Protein AF-A0A3N6H224-F1 (afdb_monomer_lite)

Foldseek 3Di:
DWLDDLLVLQLDLPHDRQDAFWWWQFPVRDTDTDDHRCCVRGPVVVVVQVQCVVLVHHPPRDDDQPAADEDEDAQAPVRVVPDDADPDRRYGYDHVNVVVNHDPVNVLVVCVVVVNNVPDDPDDLLHLPDALVRLVCCVVVPVPSNVVNLVSQVSCQFHGSNCVVVVNTDNGTTGSYNVSDRSVPDVSVDDDPVNVVVVVVVVPDPPVVCCVVVPHPDDADPVDHPPCVPVPDDDDDDDDD

Structure (mmCIF, N/CA/C/O backbone):
data_AF-A0A3N6H224-F1
#
_entry.id   AF-A0A3N6H224-F1
#
loop_
_atom_site.group_PDB
_atom_site.id
_atom_site.type_symbol
_atom_site.label_atom_id
_atom_site.label_alt_id
_atom_site.label_comp_id
_atom_site.label_asym_id
_atom_site.label_entity_id
_atom_site.label_seq_id
_atom_site.pdbx_PDB_ins_code
_atom_site.Cartn_x
_atom_site.Cartn_y
_atom_site.Cartn_z
_atom_site.occupancy
_atom_site.B_iso_or_equiv
_atom_site.auth_seq_id
_atom_site.auth_comp_id
_atom_site.auth_asym_id
_atom_site.auth_atom_id
_atom_site.pdbx_PDB_model_num
ATOM 1 N N . MET A 1 1 ? -10.423 12.121 5.602 1.00 56.25 1 MET A N 1
ATOM 2 C CA . MET A 1 1 ? -9.176 12.875 5.878 1.00 56.25 1 MET A CA 1
ATOM 3 C C . MET A 1 1 ? -7.990 12.042 5.413 1.00 56.25 1 MET A C 1
ATOM 5 O O . MET A 1 1 ? -7.935 10.877 5.786 1.00 56.25 1 MET A O 1
ATOM 9 N N . SER A 1 2 ? -7.076 12.615 4.629 1.00 69.69 2 SER A N 1
ATOM 10 C CA . SER A 1 2 ? -5.813 11.973 4.225 1.00 69.69 2 SER A CA 1
ATOM 11 C C . SER A 1 2 ? -4.651 12.503 5.079 1.00 69.69 2 SER A C 1
ATOM 13 O O . SER A 1 2 ? -4.708 13.650 5.522 1.00 69.69 2 SER A O 1
ATOM 15 N N . THR A 1 3 ? -3.621 11.686 5.333 1.00 75.75 3 THR A N 1
ATOM 16 C CA . THR A 1 3 ? -2.351 12.139 5.950 1.00 75.75 3 THR A CA 1
ATOM 17 C C . THR A 1 3 ? -1.455 12.867 4.935 1.00 75.75 3 THR A C 1
ATOM 19 O O . THR A 1 3 ? -0.452 13.442 5.332 1.00 75.75 3 THR A O 1
ATOM 22 N N . GLY A 1 4 ? -1.823 12.872 3.650 1.00 85.38 4 GLY A N 1
ATOM 23 C CA . GLY A 1 4 ? -1.026 13.436 2.559 1.00 85.38 4 GLY A CA 1
ATOM 24 C C . GLY A 1 4 ? -0.734 12.388 1.488 1.00 85.38 4 GLY A C 1
ATOM 25 O O . GLY A 1 4 ? -1.425 11.366 1.406 1.00 85.38 4 GLY A O 1
ATOM 26 N N . ASN A 1 5 ? 0.298 12.641 0.687 1.00 87.94 5 ASN A N 1
ATOM 27 C CA . ASN A 1 5 ? 0.780 11.748 -0.360 1.00 87.94 5 ASN A CA 1
ATOM 28 C C . ASN A 1 5 ? 2.194 11.279 -0.006 1.00 87.94 5 ASN A C 1
ATOM 30 O O . ASN A 1 5 ? 3.129 12.066 0.087 1.00 87.94 5 ASN A O 1
ATOM 34 N N . ILE A 1 6 ? 2.349 9.966 0.172 1.00 88.19 6 ILE A N 1
ATOM 35 C CA . ILE A 1 6 ? 3.619 9.370 0.594 1.00 88.19 6 ILE A CA 1
ATOM 36 C C . ILE A 1 6 ? 4.771 9.611 -0.388 1.00 88.19 6 ILE A C 1
ATOM 38 O O . ILE A 1 6 ? 5.924 9.569 0.031 1.00 88.19 6 ILE A O 1
ATOM 42 N N . ARG A 1 7 ? 4.485 9.806 -1.679 1.00 89.69 7 ARG A N 1
ATOM 43 C CA . ARG A 1 7 ? 5.522 10.043 -2.689 1.00 89.69 7 ARG A CA 1
ATOM 44 C C . ARG A 1 7 ? 6.080 11.451 -2.555 1.00 89.69 7 ARG A C 1
ATOM 46 O O . ARG A 1 7 ? 7.287 11.596 -2.412 1.00 89.69 7 ARG A O 1
ATOM 53 N N . ASP A 1 8 ? 5.201 12.440 -2.458 1.00 89.00 8 ASP A N 1
ATOM 54 C CA . ASP A 1 8 ? 5.570 13.841 -2.231 1.00 89.00 8 ASP A CA 1
ATOM 55 C C . ASP A 1 8 ? 6.369 13.964 -0.920 1.00 89.00 8 ASP A C 1
ATOM 57 O O . ASP A 1 8 ? 7.477 14.498 -0.893 1.00 89.00 8 ASP A O 1
ATOM 61 N N . ASP A 1 9 ? 5.882 13.319 0.144 1.00 87.94 9 ASP A N 1
ATOM 62 C CA . ASP A 1 9 ? 6.541 13.279 1.454 1.00 87.94 9 ASP A CA 1
ATOM 63 C C . ASP A 1 9 ? 7.886 12.520 1.451 1.00 87.94 9 ASP A C 1
ATOM 65 O O . ASP A 1 9 ? 8.676 12.659 2.389 1.00 87.94 9 ASP A O 1
ATOM 69 N N . ALA A 1 10 ? 8.147 11.670 0.450 1.00 84.38 10 ALA A N 1
ATOM 70 C CA . ALA A 1 10 ? 9.434 10.992 0.275 1.00 84.38 10 ALA A CA 1
ATOM 71 C C . ALA A 1 10 ? 10.503 11.902 -0.325 1.00 84.38 10 ALA A C 1
ATOM 73 O O . ALA A 1 10 ? 11.695 11.717 -0.051 1.00 84.38 10 ALA A O 1
ATOM 74 N N . LEU A 1 11 ? 10.062 12.843 -1.158 1.00 85.12 11 LEU A N 1
ATOM 75 C CA . LEU A 1 11 ? 10.910 13.782 -1.876 1.00 85.12 11 LEU A CA 1
ATOM 76 C C . LEU A 1 11 ? 11.121 15.082 -1.089 1.00 85.12 11 LEU A C 1
ATOM 78 O O . LEU A 1 11 ? 12.086 15.795 -1.351 1.00 85.12 11 LEU A O 1
ATOM 82 N N . ASP A 1 12 ? 10.286 15.362 -0.085 1.00 84.44 12 ASP A N 1
ATOM 83 C CA . ASP A 1 12 ? 10.431 16.530 0.784 1.00 84.44 12 ASP A CA 1
ATOM 84 C C . ASP A 1 12 ? 11.525 16.329 1.867 1.00 84.44 12 ASP A C 1
ATOM 86 O O . ASP A 1 12 ? 11.374 15.498 2.774 1.00 84.44 12 ASP A O 1
ATOM 90 N N . PRO A 1 13 ? 12.623 17.116 1.855 1.00 79.19 13 PRO A N 1
ATOM 91 C CA . PRO A 1 13 ? 13.667 17.046 2.880 1.00 79.19 13 PRO A CA 1
ATOM 92 C C . PRO A 1 13 ? 13.212 17.528 4.270 1.00 79.19 13 PRO A C 1
ATOM 94 O O . PRO A 1 13 ? 13.846 17.194 5.278 1.00 79.19 13 PRO A O 1
ATOM 97 N N . HIS A 1 14 ? 12.129 18.302 4.361 1.00 76.19 14 HIS A N 1
ATOM 98 C CA . HIS A 1 14 ? 11.586 18.824 5.613 1.00 76.19 14 HIS A CA 1
ATOM 99 C C . HIS A 1 14 ? 10.570 17.879 6.258 1.00 76.19 14 HIS A C 1
ATOM 101 O O . HIS A 1 14 ? 10.383 17.923 7.482 1.00 76.19 14 HIS A O 1
ATOM 107 N N . HIS A 1 15 ? 9.981 16.960 5.493 1.00 70.75 15 HIS A N 1
ATOM 108 C CA . HIS A 1 15 ? 8.996 16.025 6.014 1.00 70.75 15 HIS A CA 1
ATOM 109 C C . HIS A 1 15 ? 9.645 14.821 6.713 1.00 70.75 15 HIS A C 1
ATOM 111 O O . HIS A 1 15 ? 10.725 14.335 6.364 1.00 70.75 15 HIS A O 1
ATOM 117 N N . ARG A 1 16 ? 9.006 14.319 7.777 1.00 62.41 16 ARG A N 1
ATOM 118 C CA . ARG A 1 16 ? 9.446 13.077 8.427 1.00 62.41 16 ARG A CA 1
ATOM 119 C C . ARG A 1 16 ? 8.976 11.915 7.559 1.00 62.41 16 ARG A C 1
ATOM 121 O O . ARG A 1 16 ? 7.849 11.457 7.704 1.00 62.41 16 ARG A O 1
ATOM 128 N N . PHE A 1 17 ? 9.847 11.433 6.681 1.00 63.09 17 PHE A N 1
ATOM 129 C CA . PHE A 1 17 ? 9.553 10.282 5.831 1.00 63.09 17 PHE A CA 1
ATOM 130 C C . PHE A 1 17 ? 9.134 9.061 6.663 1.00 63.09 17 PHE A C 1
ATOM 132 O O . PHE A 1 17 ? 9.932 8.508 7.428 1.00 63.09 17 PHE A O 1
ATOM 139 N N . ALA A 1 18 ? 7.892 8.607 6.495 1.00 63.41 18 ALA A N 1
ATOM 140 C CA . ALA A 1 18 ? 7.524 7.256 6.884 1.00 63.41 18 ALA A CA 1
ATOM 141 C C . ALA A 1 18 ? 8.104 6.319 5.827 1.00 63.41 18 ALA A C 1
ATOM 143 O O . ALA A 1 18 ? 7.656 6.336 4.683 1.00 63.41 18 ALA A O 1
ATOM 144 N N . SER A 1 19 ? 9.099 5.511 6.197 1.00 73.19 19 SER A N 1
ATOM 145 C CA . SER A 1 19 ? 9.822 4.696 5.225 1.00 73.19 19 SER A CA 1
ATOM 146 C C . SER A 1 19 ? 8.873 3.824 4.388 1.00 73.19 19 SER A C 1
ATOM 148 O O . SER A 1 19 ? 8.153 2.956 4.898 1.00 73.19 19 SER A O 1
ATOM 150 N N . MET A 1 20 ? 8.833 4.104 3.085 1.00 85.88 20 MET A N 1
ATOM 151 C CA . MET A 1 20 ? 8.310 3.185 2.079 1.00 85.88 20 MET A CA 1
ATOM 152 C C . MET A 1 20 ? 9.277 1.995 1.985 1.00 85.88 20 MET A C 1
ATOM 154 O O . MET A 1 20 ? 10.482 2.224 2.109 1.00 85.88 20 MET A O 1
ATOM 158 N N . PRO A 1 21 ? 8.803 0.748 1.809 1.00 90.12 21 PRO A N 1
ATOM 159 C CA . PRO A 1 21 ? 9.671 -0.427 1.741 1.00 90.12 21 PRO A CA 1
ATOM 160 C C . PRO A 1 21 ? 10.268 -0.591 0.333 1.00 90.12 21 PRO A C 1
ATOM 162 O O . PRO A 1 21 ? 9.835 -1.432 -0.444 1.00 90.12 21 PRO A O 1
ATOM 165 N N . LEU A 1 22 ? 11.227 0.263 -0.007 1.00 92.12 22 LEU A N 1
ATOM 166 C CA . LEU A 1 22 ? 11.949 0.300 -1.275 1.00 92.12 22 LEU A CA 1
ATOM 167 C C . LEU A 1 22 ? 12.985 -0.826 -1.349 1.00 92.12 22 LEU A C 1
ATOM 169 O O . LEU A 1 22 ? 13.610 -1.171 -0.341 1.00 92.12 22 LEU A O 1
ATOM 173 N N . TYR A 1 23 ? 13.213 -1.361 -2.546 1.00 94.69 23 TYR A N 1
ATOM 174 C CA . TYR A 1 23 ? 14.280 -2.327 -2.799 1.00 94.69 23 TYR A CA 1
ATOM 175 C C . TYR A 1 23 ? 15.617 -1.613 -2.920 1.00 94.69 23 TYR A C 1
ATOM 177 O O . TYR A 1 23 ? 15.731 -0.649 -3.665 1.00 94.69 23 TYR A O 1
ATOM 185 N N . ILE A 1 24 ? 16.636 -2.095 -2.212 1.00 94.00 24 ILE A N 1
ATOM 186 C CA . ILE A 1 24 ? 17.969 -1.488 -2.222 1.00 94.00 24 ILE A CA 1
ATOM 187 C C . ILE A 1 24 ? 18.955 -2.393 -2.960 1.00 94.00 24 ILE A C 1
ATOM 189 O O . ILE A 1 24 ? 18.988 -3.601 -2.705 1.00 94.00 24 ILE A O 1
ATOM 193 N N . LEU A 1 25 ? 19.759 -1.809 -3.847 1.00 94.75 25 LEU A N 1
ATOM 194 C CA . LEU A 1 25 ? 21.005 -2.381 -4.352 1.00 94.75 25 LEU A CA 1
ATOM 195 C C . LEU A 1 25 ? 22.170 -1.698 -3.633 1.00 94.75 25 LEU A C 1
ATOM 197 O O . LEU A 1 25 ? 22.420 -0.510 -3.837 1.00 94.75 25 LEU A O 1
ATOM 201 N N . ASN A 1 26 ? 22.842 -2.431 -2.751 1.00 90.75 26 ASN A N 1
ATOM 202 C CA . ASN A 1 26 ? 23.982 -1.915 -2.000 1.00 90.75 26 ASN A CA 1
ATOM 203 C C . ASN A 1 26 ? 25.217 -1.773 -2.904 1.00 90.75 26 ASN A C 1
ATOM 205 O O . ASN A 1 26 ? 25.304 -2.396 -3.961 1.00 90.75 26 ASN A O 1
ATOM 209 N N . GLN A 1 27 ? 26.203 -0.989 -2.464 1.00 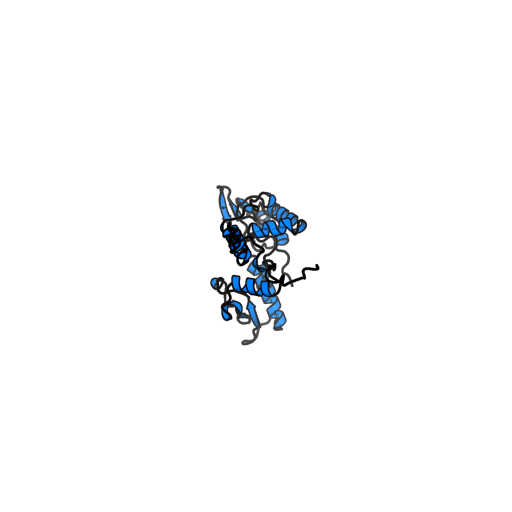88.94 27 GLN A N 1
ATOM 210 C CA . GLN A 1 27 ? 27.461 -0.791 -3.205 1.00 88.94 27 GLN A CA 1
ATOM 211 C C . GLN A 1 27 ? 28.267 -2.084 -3.406 1.00 88.94 27 GLN A C 1
ATOM 213 O O . GLN A 1 27 ? 28.984 -2.213 -4.391 1.00 88.94 27 GLN A O 1
ATOM 218 N N . ASP A 1 28 ? 28.125 -3.052 -2.499 1.00 89.81 28 ASP A N 1
ATOM 219 C CA . ASP A 1 28 ? 28.722 -4.387 -2.611 1.00 89.81 28 ASP A CA 1
ATOM 220 C C . ASP A 1 28 ? 27.909 -5.339 -3.513 1.00 89.81 28 ASP A C 1
ATOM 222 O O . ASP A 1 28 ? 28.166 -6.542 -3.544 1.00 89.81 28 ASP A O 1
ATOM 226 N N . GLY A 1 29 ? 26.898 -4.816 -4.216 1.00 89.44 29 GLY A N 1
ATOM 227 C CA . GLY A 1 29 ? 26.000 -5.563 -5.093 1.00 89.44 29 GLY A CA 1
ATOM 228 C C . GLY A 1 29 ? 24.911 -6.347 -4.360 1.00 89.44 29 GLY A C 1
ATOM 229 O O . GLY A 1 29 ? 24.073 -6.976 -5.007 1.00 89.44 29 GLY A O 1
ATOM 230 N N . LYS A 1 30 ? 24.874 -6.330 -3.019 1.00 92.50 30 LYS A N 1
ATOM 231 C CA . LYS A 1 30 ? 23.880 -7.108 -2.272 1.00 92.50 30 LYS A CA 1
ATOM 232 C C . LYS A 1 30 ? 22.498 -6.474 -2.309 1.00 92.50 30 LYS A C 1
ATOM 234 O O . LYS A 1 30 ? 22.317 -5.257 -2.269 1.00 92.50 30 LYS A O 1
ATOM 239 N N . ALA A 1 31 ? 21.505 -7.350 -2.296 1.00 93.50 31 ALA A N 1
ATOM 240 C CA . ALA A 1 31 ? 20.105 -7.001 -2.167 1.00 93.50 31 ALA A CA 1
ATOM 241 C C . ALA A 1 31 ? 19.752 -6.590 -0.725 1.00 93.50 31 ALA A C 1
ATOM 243 O O . ALA A 1 31 ? 20.056 -7.301 0.230 1.00 93.50 31 ALA A O 1
ATOM 244 N N . GLY A 1 32 ? 19.038 -5.474 -0.577 1.00 91.44 32 GLY A N 1
ATOM 245 C CA . GLY A 1 32 ? 18.416 -5.029 0.671 1.00 91.44 32 GLY A CA 1
ATOM 246 C C . GLY A 1 32 ? 16.982 -4.536 0.464 1.00 91.44 32 GLY A C 1
ATOM 247 O O . GLY A 1 32 ? 16.468 -4.536 -0.661 1.00 91.44 32 GLY A O 1
ATOM 248 N N . MET A 1 33 ? 16.339 -4.120 1.558 1.00 90.69 33 MET A N 1
ATOM 249 C CA . MET A 1 33 ? 15.024 -3.474 1.554 1.00 90.69 33 MET A CA 1
ATOM 250 C C . MET A 1 33 ? 14.894 -2.519 2.744 1.00 90.69 33 MET A C 1
ATOM 252 O O . MET A 1 33 ? 15.336 -2.838 3.851 1.00 90.69 33 MET A O 1
ATOM 256 N N . THR A 1 34 ? 14.28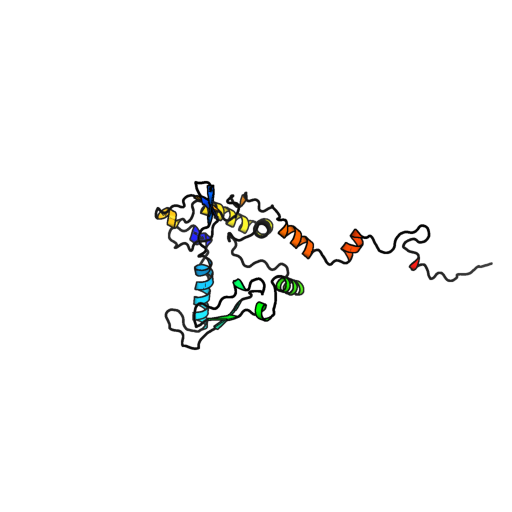3 -1.355 2.540 1.00 88.50 34 THR A N 1
ATOM 257 C CA . THR A 1 34 ? 13.976 -0.432 3.640 1.00 88.50 34 THR A CA 1
ATOM 258 C C . THR A 1 34 ? 12.765 -0.908 4.445 1.00 88.50 34 THR A C 1
ATOM 260 O O . THR A 1 34 ? 11.975 -1.754 4.021 1.00 88.50 34 THR A O 1
ATOM 263 N N . ARG A 1 35 ? 12.609 -0.376 5.661 1.00 86.50 35 ARG A N 1
ATOM 264 C CA . ARG A 1 35 ? 11.528 -0.792 6.562 1.00 86.50 35 ARG A CA 1
ATOM 265 C C . ARG A 1 35 ? 10.180 -0.276 6.069 1.00 86.50 35 ARG A C 1
ATOM 267 O O . ARG A 1 35 ? 10.053 0.870 5.666 1.00 86.50 35 ARG A O 1
ATOM 274 N N . ARG A 1 36 ? 9.135 -1.088 6.213 1.00 89.19 36 ARG A N 1
ATOM 275 C CA . ARG A 1 36 ? 7.756 -0.663 5.954 1.00 89.19 36 ARG A CA 1
ATOM 276 C C . ARG A 1 36 ? 7.201 0.123 7.143 1.00 89.19 36 ARG A C 1
ATOM 278 O O . ARG A 1 36 ? 6.844 -0.467 8.158 1.00 89.19 36 ARG A O 1
ATOM 285 N N . GLN A 1 37 ? 7.052 1.434 6.995 1.00 88.75 37 GLN A N 1
ATOM 286 C CA . GLN A 1 37 ? 6.392 2.308 7.978 1.00 88.75 37 GLN A CA 1
ATOM 287 C C . GLN A 1 37 ? 5.146 3.008 7.416 1.00 88.75 37 GLN A C 1
ATOM 289 O O . GLN A 1 37 ? 4.297 3.463 8.183 1.00 88.75 37 GLN A O 1
ATOM 294 N N . CYS A 1 38 ? 4.979 3.012 6.090 1.00 89.44 38 CYS A N 1
ATOM 295 C CA . CYS A 1 38 ? 3.873 3.664 5.384 1.00 89.44 38 CYS A CA 1
ATOM 296 C C . CYS A 1 38 ? 2.475 3.314 5.923 1.00 89.44 38 CYS A C 1
ATOM 298 O O . CYS A 1 38 ? 1.596 4.164 6.007 1.00 89.44 38 CYS A O 1
ATOM 300 N N . THR A 1 39 ? 2.251 2.060 6.322 1.00 89.50 39 THR A N 1
ATOM 301 C CA . THR A 1 39 ? 0.929 1.605 6.780 1.00 89.50 39 THR A CA 1
ATOM 302 C C . THR A 1 39 ? 0.531 2.234 8.107 1.00 89.50 39 THR A C 1
ATOM 304 O O . THR A 1 39 ? -0.626 2.613 8.265 1.00 89.50 39 THR A O 1
ATOM 307 N N . GLY A 1 40 ? 1.477 2.408 9.032 1.00 89.19 40 GLY A N 1
ATOM 308 C CA . GLY A 1 40 ? 1.206 3.076 10.302 1.00 89.19 40 GLY A CA 1
ATOM 309 C C . GLY A 1 40 ? 0.767 4.526 10.099 1.00 89.19 40 GLY A C 1
ATOM 310 O O . GLY A 1 40 ? -0.261 4.939 10.632 1.00 89.19 40 GLY A O 1
ATOM 311 N N . GLU A 1 41 ? 1.508 5.272 9.279 1.00 88.88 41 GLU A N 1
ATOM 312 C CA . GLU A 1 41 ? 1.324 6.721 9.124 1.00 88.88 41 GLU A CA 1
ATOM 313 C C . GLU A 1 41 ? 0.180 7.097 8.169 1.00 88.88 41 GLU A C 1
ATOM 315 O O . GLU A 1 41 ? -0.627 7.968 8.497 1.00 88.88 41 GLU A O 1
ATOM 320 N N . TYR A 1 42 ? 0.049 6.414 7.026 1.00 89.62 42 TYR A N 1
ATOM 321 C CA . TYR A 1 42 ? -0.941 6.773 5.998 1.00 89.62 42 TYR A CA 1
ATOM 322 C C . TYR A 1 42 ? -2.232 5.955 6.059 1.00 89.62 42 TYR A C 1
ATOM 324 O O . TYR A 1 42 ? -3.215 6.349 5.441 1.00 89.62 42 TYR A O 1
ATOM 332 N N . LYS A 1 43 ? -2.269 4.836 6.799 1.00 89.69 43 LYS A N 1
ATOM 333 C CA . LYS A 1 43 ? -3.493 4.026 6.955 1.00 89.69 43 LYS A CA 1
ATOM 334 C C . LYS A 1 43 ? -3.982 4.013 8.401 1.00 89.69 43 LYS A C 1
ATOM 336 O O . LYS A 1 43 ? -5.051 4.533 8.699 1.00 89.69 43 LYS A O 1
ATOM 341 N N . ILE A 1 44 ? -3.196 3.462 9.324 1.00 91.88 44 ILE A N 1
ATOM 342 C CA . ILE A 1 44 ? -3.660 3.183 10.693 1.00 91.88 44 ILE A CA 1
ATOM 343 C C . ILE A 1 44 ? -3.939 4.466 11.484 1.00 91.88 44 ILE A C 1
ATOM 345 O O . ILE A 1 44 ? -4.995 4.599 12.102 1.00 91.88 44 ILE A O 1
ATOM 349 N N . LYS A 1 45 ? -3.018 5.431 11.464 1.00 91.62 45 LYS A N 1
ATOM 350 C CA . LYS A 1 45 ? -3.159 6.705 12.180 1.00 91.62 45 LYS A CA 1
ATOM 351 C C . LYS A 1 45 ? -4.382 7.527 11.736 1.00 91.62 45 LYS A C 1
ATOM 353 O O . LYS A 1 45 ? -5.150 7.912 12.624 1.00 91.62 45 LYS A O 1
ATOM 358 N N . PRO A 1 46 ? -4.630 7.785 10.433 1.00 92.81 46 PRO A N 1
ATOM 359 C CA . PRO A 1 46 ? -5.828 8.511 10.013 1.00 92.81 46 PRO A CA 1
ATOM 360 C C . PRO A 1 46 ? -7.120 7.734 10.299 1.00 92.81 46 PRO A C 1
ATOM 362 O O . PRO A 1 46 ? -8.090 8.353 10.736 1.00 92.81 46 PRO A O 1
ATOM 365 N N . ILE A 1 47 ? -7.126 6.399 10.170 1.00 94.00 47 ILE A N 1
ATOM 366 C CA . ILE A 1 47 ? -8.276 5.564 10.568 1.00 94.00 47 ILE A CA 1
ATOM 367 C C . ILE A 1 47 ? -8.593 5.763 12.053 1.00 94.00 47 ILE A C 1
ATOM 369 O O . ILE A 1 47 ? -9.723 6.097 12.400 1.00 94.00 47 ILE A O 1
ATOM 373 N N . LYS A 1 48 ? -7.597 5.645 12.940 1.00 94.81 48 LYS A N 1
ATOM 374 C CA . LYS A 1 48 ? -7.792 5.858 14.383 1.00 94.81 48 LYS A CA 1
ATOM 375 C C . LYS A 1 48 ? -8.287 7.267 14.697 1.00 94.81 48 LYS A C 1
ATOM 377 O O . LYS A 1 48 ? -9.163 7.427 15.542 1.00 94.81 48 LYS A O 1
ATOM 382 N N . LYS A 1 49 ? -7.764 8.294 14.015 1.00 95.12 49 LYS A N 1
ATOM 383 C CA . LYS A 1 49 ? -8.250 9.676 14.160 1.00 95.12 49 LYS A CA 1
ATOM 384 C C . LYS A 1 49 ? -9.733 9.779 13.795 1.00 95.12 49 LYS A C 1
ATOM 386 O O . LYS A 1 49 ? -10.490 10.385 14.550 1.00 95.12 49 LYS A O 1
ATOM 391 N N . GLN A 1 50 ? -10.144 9.163 12.687 1.00 95.88 50 GLN A N 1
ATOM 392 C CA . GLN A 1 50 ? -11.535 9.173 12.240 1.00 95.88 50 GLN A CA 1
ATOM 393 C C . GLN A 1 50 ? -12.452 8.399 13.191 1.00 95.88 50 GLN A C 1
ATOM 395 O O . GLN A 1 50 ? -13.499 8.914 13.566 1.00 95.88 50 GLN A O 1
ATOM 400 N N . VAL A 1 51 ? -12.044 7.212 13.649 1.00 96.44 51 VAL A N 1
ATOM 401 C CA . VAL A 1 51 ? -12.791 6.426 14.646 1.00 96.44 51 VAL A CA 1
ATOM 402 C C . VAL A 1 51 ? -13.049 7.250 15.907 1.00 96.44 51 VAL A C 1
ATOM 404 O O . VAL A 1 51 ? -14.168 7.306 16.403 1.00 96.44 51 VAL A O 1
ATOM 407 N N . ARG A 1 52 ? -12.026 7.946 16.408 1.00 96.81 52 ARG A N 1
ATOM 408 C CA . ARG A 1 52 ? -12.154 8.815 17.583 1.00 96.81 52 ARG A CA 1
ATOM 409 C C . ARG A 1 52 ? -13.125 9.973 17.364 1.00 96.81 52 ARG A C 1
ATOM 411 O O . ARG A 1 52 ? -13.867 10.309 18.282 1.00 96.81 52 ARG A O 1
ATOM 418 N N . ALA A 1 53 ? -13.118 10.568 16.172 1.00 95.81 53 ALA A N 1
ATOM 419 C CA . ALA A 1 53 ? -14.065 11.616 15.808 1.00 95.81 53 ALA A CA 1
ATOM 420 C C . ALA A 1 53 ? -15.506 11.083 15.762 1.00 95.81 53 ALA A C 1
ATOM 422 O O . ALA A 1 53 ? -16.390 11.704 16.341 1.00 95.81 53 ALA A O 1
ATOM 423 N N . LEU A 1 54 ? -15.724 9.907 15.160 1.00 96.12 54 LEU A N 1
ATOM 424 C CA . LEU A 1 54 ? -17.035 9.247 15.100 1.00 96.12 54 LEU A CA 1
ATOM 425 C C . LEU A 1 54 ? -17.573 8.877 16.486 1.00 96.12 54 LEU A C 1
ATOM 427 O O . LEU A 1 54 ? -18.766 8.996 16.733 1.00 96.12 54 LEU A O 1
ATOM 431 N N . LEU A 1 55 ? -16.693 8.477 17.406 1.00 96.88 55 LEU A N 1
ATOM 432 C CA . LEU A 1 55 ? -17.060 8.207 18.797 1.00 96.88 55 LEU A CA 1
ATOM 433 C C . LEU A 1 55 ? -17.329 9.480 19.622 1.00 96.88 55 LEU A C 1
ATOM 435 O O . LEU A 1 55 ? -17.750 9.364 20.766 1.00 96.88 55 LEU A O 1
ATOM 439 N N . GLY A 1 56 ? -17.053 10.680 19.097 1.00 97.38 56 GLY A N 1
ATOM 440 C CA . GLY A 1 56 ? -17.195 11.941 19.837 1.00 97.38 56 GLY A CA 1
ATOM 441 C C . GLY A 1 56 ? -16.058 12.238 20.826 1.00 97.38 56 GLY A C 1
ATOM 442 O O . GLY A 1 56 ? -16.175 13.142 21.648 1.00 97.38 56 GLY A O 1
ATOM 443 N N . TYR A 1 57 ? -14.934 11.517 20.741 1.00 97.25 57 TYR A N 1
ATOM 444 C CA . TYR A 1 57 ? -13.778 11.666 21.635 1.00 97.25 57 TYR A CA 1
ATOM 445 C C . TYR A 1 57 ? -12.486 11.936 20.842 1.00 97.25 57 TYR A C 1
ATOM 447 O O . TYR A 1 57 ? -11.572 11.096 20.833 1.00 97.25 57 TYR A O 1
ATOM 455 N N . PRO A 1 58 ? -12.348 13.095 20.164 1.00 95.88 58 PRO A N 1
ATOM 456 C CA . PRO A 1 58 ? -11.113 13.444 19.463 1.00 95.88 58 PRO A CA 1
ATOM 457 C C . PRO A 1 58 ? -9.911 13.446 20.421 1.00 95.88 58 PRO A C 1
ATOM 459 O O . PRO A 1 58 ? -10.044 13.591 21.633 1.00 95.88 58 PRO A O 1
ATOM 462 N N . TYR A 1 59 ? -8.705 13.199 19.906 1.00 92.81 59 TYR A N 1
ATOM 463 C CA . TYR A 1 59 ? -7.494 13.247 20.739 1.00 92.81 59 TYR A CA 1
ATOM 464 C C . TYR A 1 59 ? -7.286 14.667 21.311 1.00 92.81 59 TYR A C 1
ATOM 466 O O . TYR A 1 59 ? -7.449 15.615 20.542 1.00 92.81 59 TYR A O 1
ATOM 474 N N . PRO A 1 60 ? -6.914 14.839 22.602 1.00 94.69 60 PRO A N 1
ATOM 475 C CA . PRO A 1 60 ? -6.483 13.822 23.576 1.00 94.69 60 PRO A CA 1
ATOM 476 C C . PRO A 1 60 ? -7.577 13.269 24.514 1.00 94.69 60 PRO A C 1
ATOM 478 O O . PRO A 1 60 ? -7.244 12.589 25.483 1.00 94.69 60 PRO A O 1
ATOM 481 N N . ALA A 1 61 ? -8.867 13.519 24.261 1.00 96.69 61 ALA A N 1
ATOM 482 C CA . ALA A 1 61 ? -9.950 13.123 25.169 1.00 96.69 61 ALA A CA 1
ATOM 483 C C . ALA A 1 61 ? -9.950 11.613 25.475 1.00 96.69 61 ALA A C 1
ATOM 485 O O . ALA A 1 61 ? -9.807 10.770 24.587 1.00 96.69 61 ALA A O 1
ATOM 486 N N . ARG A 1 62 ? -10.127 11.225 26.739 1.00 95.56 62 ARG A N 1
ATOM 487 C CA . ARG A 1 62 ? -10.196 9.802 27.091 1.00 95.56 62 ARG A CA 1
ATOM 488 C C . ARG A 1 62 ? -11.513 9.204 26.594 1.00 95.56 62 ARG A C 1
ATOM 490 O O . ARG A 1 62 ? -12.570 9.776 26.827 1.00 95.56 62 ARG A O 1
ATOM 497 N N . ILE A 1 63 ? -11.442 8.033 25.962 1.00 96.88 63 ILE A N 1
ATOM 498 C CA . ILE A 1 63 ? -12.637 7.263 25.595 1.00 96.88 63 ILE A CA 1
ATOM 499 C C . ILE A 1 63 ? -13.109 6.484 26.832 1.00 96.88 63 ILE A C 1
ATOM 501 O O . ILE A 1 63 ? -12.274 5.818 27.461 1.00 96.88 63 ILE A O 1
ATOM 505 N N . PRO A 1 64 ? -14.400 6.562 27.206 1.00 97.00 64 PRO A N 1
ATOM 506 C CA . PRO A 1 64 ? -14.946 5.791 28.316 1.00 97.00 64 PRO A CA 1
ATOM 507 C C . PRO A 1 64 ? -14.782 4.283 28.117 1.00 97.00 64 PRO A C 1
ATOM 509 O O . PRO A 1 64 ? -14.787 3.770 26.998 1.00 97.00 64 PRO A O 1
ATOM 512 N N . VAL A 1 65 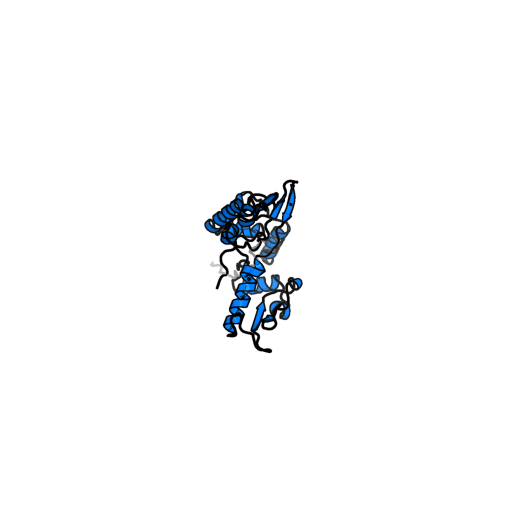? -14.647 3.550 29.222 1.00 96.12 65 VAL A N 1
ATOM 513 C CA . VAL A 1 65 ? -14.598 2.084 29.178 1.00 96.12 65 VAL A CA 1
ATOM 514 C C . VAL A 1 65 ? -15.927 1.556 28.636 1.00 96.12 65 VAL A C 1
ATOM 516 O O . VAL A 1 65 ? -16.986 2.027 29.033 1.00 96.12 65 VAL A O 1
ATOM 519 N N . GLY A 1 66 ? -15.864 0.585 27.726 1.00 95.50 66 GLY A N 1
ATOM 520 C CA . GLY A 1 66 ? -17.049 -0.005 27.097 1.00 95.50 66 GLY A CA 1
ATOM 521 C C . GLY A 1 66 ? -17.520 0.711 25.829 1.00 95.50 66 GLY A C 1
ATOM 522 O O . GLY A 1 66 ? -18.313 0.135 25.096 1.00 95.50 66 GLY A O 1
ATOM 523 N N . VAL A 1 67 ? -16.991 1.898 25.514 1.00 97.31 67 VAL A N 1
ATOM 524 C CA . VAL A 1 67 ? -17.249 2.584 24.239 1.00 97.31 67 VAL A CA 1
ATOM 525 C C . VAL A 1 67 ? -16.243 2.109 23.191 1.00 97.31 67 VAL A C 1
ATOM 527 O O . VAL A 1 67 ? -15.030 2.257 23.367 1.00 97.31 67 VAL A O 1
ATOM 530 N N . PHE A 1 68 ? -16.736 1.533 22.096 1.00 97.06 68 PHE A N 1
ATOM 531 C CA . PHE A 1 68 ? -15.913 1.047 20.989 1.00 97.06 68 PHE A CA 1
ATOM 532 C C . PHE A 1 68 ? -16.681 1.076 19.665 1.00 97.06 68 PHE A C 1
ATOM 534 O O . PHE A 1 68 ? -17.907 1.147 19.649 1.00 97.06 68 PHE A O 1
ATOM 541 N N . VAL A 1 69 ? -15.942 0.981 18.561 1.00 97.25 69 VAL A N 1
ATOM 542 C CA . VAL A 1 69 ? -16.494 0.651 17.240 1.00 97.25 69 VAL A CA 1
ATOM 543 C C . VAL A 1 69 ? -16.155 -0.787 16.872 1.00 97.25 69 VAL A C 1
ATOM 545 O O . VAL A 1 69 ? -15.085 -1.287 17.233 1.00 97.25 69 VAL A O 1
ATOM 548 N N . GLU A 1 70 ? -17.032 -1.429 16.109 1.00 97.00 70 GLU A N 1
ATOM 549 C CA . GLU A 1 70 ? -16.670 -2.628 15.358 1.00 97.00 70 GLU A CA 1
ATOM 550 C C . GLU A 1 70 ? -16.164 -2.224 13.971 1.00 97.00 70 GLU A C 1
ATOM 552 O O . GLU A 1 70 ? -16.807 -1.459 13.256 1.00 97.00 70 GLU A O 1
ATOM 557 N N . GLN A 1 71 ? -14.990 -2.724 13.598 1.00 95.88 71 GLN A N 1
ATOM 558 C CA . GLN A 1 71 ? -14.374 -2.500 12.299 1.00 95.88 71 GLN A CA 1
ATOM 559 C C . GLN A 1 71 ? -14.343 -3.813 11.528 1.00 95.88 71 GLN A C 1
ATOM 561 O O . GLN A 1 71 ? -13.645 -4.752 11.905 1.00 95.88 71 GLN A O 1
ATOM 566 N N . TRP A 1 72 ? -15.086 -3.871 10.429 1.00 96.94 72 TRP A N 1
ATOM 567 C CA . TRP A 1 72 ? -15.138 -5.051 9.578 1.00 96.94 72 TRP A CA 1
ATOM 568 C C . TRP A 1 72 ? -14.035 -4.960 8.526 1.00 96.94 72 TRP A C 1
ATOM 570 O O . TRP A 1 72 ? -13.930 -3.970 7.801 1.00 96.94 72 TRP A O 1
ATOM 580 N N . VAL A 1 73 ? -13.177 -5.977 8.472 1.00 95.25 73 VAL A N 1
ATOM 581 C CA . VAL A 1 73 ? -12.028 -6.033 7.565 1.00 95.25 73 VAL A CA 1
ATOM 582 C C . VAL A 1 73 ? -12.100 -7.330 6.771 1.00 95.25 73 VAL A C 1
ATOM 584 O O . VAL A 1 73 ? -12.034 -8.414 7.354 1.00 95.25 73 VAL A O 1
ATOM 587 N N . GLY A 1 74 ? -12.205 -7.210 5.446 1.00 94.75 74 GLY A N 1
ATOM 588 C CA . GLY A 1 74 ? -12.232 -8.338 4.515 1.00 94.75 74 GLY A CA 1
ATOM 589 C C . GLY A 1 74 ? -10.875 -9.034 4.417 1.00 94.75 74 GLY A C 1
ATOM 590 O O . GLY A 1 74 ? -10.093 -8.737 3.521 1.00 94.75 74 GLY A O 1
ATOM 591 N N . ILE A 1 75 ? -10.593 -9.926 5.365 1.00 96.00 75 ILE A N 1
ATOM 592 C CA . ILE A 1 75 ? -9.475 -10.874 5.330 1.00 96.00 75 ILE A CA 1
ATOM 593 C C . ILE A 1 75 ? -10.077 -12.253 5.090 1.00 96.00 75 ILE A C 1
ATOM 595 O O . ILE A 1 75 ? -10.923 -12.667 5.880 1.00 96.00 75 ILE A O 1
ATOM 599 N N . SER A 1 76 ? -9.670 -12.917 4.012 1.00 96.38 76 SER A N 1
ATOM 600 C CA . SER A 1 76 ? -10.113 -14.264 3.641 1.00 96.38 76 SER A CA 1
ATOM 601 C C . SER A 1 76 ? -9.392 -15.353 4.444 1.00 96.38 76 SER A C 1
ATOM 603 O O . SER A 1 76 ? -8.428 -15.088 5.170 1.00 96.38 76 SER A O 1
ATOM 605 N N . THR A 1 77 ? -9.859 -16.597 4.330 1.00 97.56 77 THR A N 1
ATOM 606 C CA . THR A 1 77 ? -9.326 -17.753 5.073 1.00 97.56 77 THR A CA 1
ATOM 607 C C . THR A 1 77 ? -7.862 -18.069 4.746 1.00 97.56 77 THR A C 1
ATOM 609 O O . THR A 1 77 ? -7.068 -18.332 5.648 1.00 97.56 77 THR A O 1
ATOM 612 N N . ASP A 1 78 ? -7.462 -17.946 3.482 1.00 96.19 78 ASP A N 1
ATOM 613 C CA . ASP A 1 78 ? -6.083 -18.090 2.991 1.00 96.19 78 ASP A CA 1
ATOM 614 C C . ASP A 1 78 ? -5.153 -16.943 3.438 1.00 96.19 78 ASP A C 1
ATOM 616 O O . ASP A 1 78 ? -3.926 -17.056 3.414 1.00 96.19 78 ASP A O 1
ATOM 620 N N . GLU A 1 79 ? -5.728 -15.853 3.947 1.00 94.56 79 GLU A N 1
ATOM 621 C CA . GLU A 1 79 ? -5.017 -14.703 4.497 1.00 94.56 79 GLU A CA 1
ATOM 622 C C . GLU A 1 79 ? -5.099 -14.618 6.031 1.00 94.56 79 GLU A C 1
ATOM 624 O O . GLU A 1 79 ? -4.699 -13.604 6.608 1.00 94.56 79 GLU A O 1
ATOM 629 N N . PHE A 1 80 ? -5.551 -15.677 6.719 1.00 95.12 80 PHE A N 1
ATOM 630 C CA . PHE A 1 80 ? -5.820 -15.678 8.167 1.00 95.12 80 PHE A CA 1
ATOM 631 C C . PHE A 1 80 ? -4.666 -15.140 9.028 1.00 95.12 80 PHE A C 1
ATOM 633 O O . PHE A 1 80 ? -4.885 -14.447 10.018 1.00 95.12 80 PHE A O 1
ATOM 640 N N . HIS A 1 81 ? -3.411 -15.367 8.631 1.00 95.25 81 HIS A N 1
ATOM 641 C CA . HIS A 1 81 ? -2.241 -14.835 9.338 1.00 95.25 81 HIS A CA 1
ATOM 642 C C . HIS A 1 81 ? -2.225 -13.290 9.449 1.00 95.25 81 HIS A C 1
ATOM 644 O O . HIS A 1 81 ? -1.527 -12.743 10.313 1.00 95.25 81 HIS A O 1
ATOM 650 N N . ARG A 1 82 ? -2.997 -12.587 8.604 1.00 92.81 82 ARG A N 1
ATOM 651 C CA . ARG A 1 82 ? -3.212 -11.130 8.592 1.00 92.81 82 ARG A CA 1
ATOM 652 C C . ARG A 1 82 ? -4.376 -10.675 9.479 1.00 92.81 82 ARG A C 1
ATOM 654 O O . ARG A 1 82 ? -4.448 -9.480 9.764 1.00 92.81 82 ARG A O 1
ATOM 661 N N . ALA A 1 83 ? -5.253 -11.578 9.919 1.00 94.94 83 ALA A N 1
ATOM 662 C CA . ALA A 1 83 ? -6.311 -11.280 10.878 1.00 94.94 83 ALA A CA 1
ATOM 663 C C . ALA A 1 83 ? -5.673 -11.003 12.246 1.00 94.94 83 ALA A C 1
ATOM 665 O O . ALA A 1 83 ? -5.000 -11.857 12.831 1.00 94.94 83 ALA A O 1
ATOM 666 N N . LYS A 1 84 ? -5.796 -9.761 12.714 1.00 93.75 84 LYS A N 1
ATOM 667 C CA . LYS A 1 84 ? -5.212 -9.287 13.971 1.00 93.75 84 LYS A CA 1
ATOM 668 C C . LYS A 1 84 ? -6.252 -8.488 14.727 1.00 93.75 84 LYS A C 1
ATOM 670 O O . LYS A 1 84 ? -6.967 -7.679 14.129 1.00 93.75 84 LYS A O 1
ATOM 675 N N . ASP A 1 85 ? -6.250 -8.650 16.041 1.00 93.94 85 ASP A N 1
ATOM 676 C CA . ASP A 1 85 ? -7.009 -7.784 16.928 1.00 93.94 85 ASP A CA 1
ATOM 677 C C . ASP A 1 85 ? -6.530 -6.334 16.831 1.00 93.94 85 ASP A C 1
ATOM 679 O O . ASP A 1 85 ? -5.394 -6.038 16.441 1.00 93.94 85 ASP A O 1
ATOM 683 N N . ALA A 1 86 ? -7.418 -5.411 17.195 1.00 93.50 86 ALA A N 1
ATOM 684 C CA . ALA A 1 86 ? -7.052 -4.013 17.303 1.00 93.50 86 ALA A CA 1
ATOM 685 C C . ALA A 1 86 ? -6.066 -3.810 18.462 1.00 93.50 86 ALA A C 1
ATOM 687 O O . ALA A 1 86 ? -6.222 -4.355 19.552 1.00 93.50 86 ALA A O 1
ATOM 688 N N . ASP A 1 87 ? -5.081 -2.942 18.257 1.00 93.00 87 ASP A N 1
ATOM 689 C CA . ASP A 1 87 ? -4.086 -2.569 19.268 1.00 93.00 87 ASP A CA 1
ATOM 690 C C . ASP A 1 87 ? -4.613 -1.536 20.289 1.00 93.00 87 ASP A C 1
ATOM 692 O O . ASP A 1 87 ? -3.867 -1.043 21.137 1.00 93.00 87 ASP A O 1
ATOM 696 N N . VAL A 1 88 ? -5.900 -1.179 20.214 1.00 94.56 88 VAL A N 1
ATOM 697 C CA . VAL A 1 88 ? -6.564 -0.196 21.079 1.00 94.56 88 VAL A CA 1
ATOM 698 C C . VAL A 1 88 ? -7.941 -0.688 21.525 1.00 94.56 88 VAL A C 1
ATOM 700 O O . VAL A 1 88 ? -8.693 -1.260 20.748 1.00 94.56 88 VAL A O 1
ATOM 703 N N . LYS A 1 89 ? -8.316 -0.395 22.777 1.00 95.44 89 LYS A N 1
ATOM 704 C CA . LYS A 1 89 ? -9.554 -0.910 23.403 1.00 95.44 89 LYS A CA 1
ATOM 705 C C . LYS A 1 89 ? -10.865 -0.386 22.802 1.00 95.44 89 LYS A C 1
ATOM 707 O O . LYS A 1 89 ? -11.910 -0.985 23.026 1.00 95.44 89 LYS A O 1
ATOM 712 N N . TYR A 1 90 ? -10.820 0.745 22.100 1.00 96.25 90 TYR A N 1
ATOM 713 C CA . TYR A 1 90 ? -11.998 1.396 21.511 1.00 96.25 90 TYR A CA 1
ATOM 714 C C . TYR A 1 90 ? -12.280 0.947 20.068 1.00 96.25 90 TYR A C 1
ATOM 716 O O . TYR A 1 90 ? -13.131 1.523 19.394 1.00 96.25 90 TYR A O 1
ATOM 724 N N . MET A 1 91 ? -11.562 -0.063 19.578 1.00 97.25 91 MET A N 1
ATOM 725 C CA . MET A 1 91 ? -11.781 -0.690 18.278 1.00 97.25 91 MET A CA 1
ATOM 726 C C . MET A 1 91 ? -11.847 -2.202 18.472 1.00 97.25 91 MET A C 1
ATOM 728 O O . MET A 1 91 ? -11.098 -2.757 19.274 1.00 97.25 91 MET A O 1
ATOM 732 N N . ARG A 1 92 ? -12.732 -2.869 17.735 1.00 96.69 92 ARG A N 1
ATOM 733 C CA . ARG A 1 92 ? -12.812 -4.330 17.666 1.00 96.69 92 ARG A CA 1
ATOM 734 C C . ARG A 1 92 ? -12.840 -4.751 16.209 1.00 96.69 92 ARG A C 1
ATOM 736 O O . ARG A 1 92 ? -13.751 -4.361 15.486 1.00 96.69 92 ARG A O 1
ATOM 743 N N . ASN A 1 93 ? -11.850 -5.524 15.784 1.00 96.81 93 ASN A N 1
ATOM 744 C CA . ASN A 1 93 ? -11.793 -6.003 14.409 1.00 96.81 93 ASN A CA 1
ATOM 745 C C . ASN A 1 93 ? -12.698 -7.232 14.253 1.00 96.81 93 ASN A C 1
ATOM 747 O O . ASN A 1 93 ? -12.701 -8.116 15.107 1.00 96.81 93 ASN A O 1
ATOM 751 N N . ARG A 1 94 ? -13.467 -7.277 13.165 1.00 97.50 94 ARG A N 1
ATOM 752 C CA . ARG A 1 94 ? -14.262 -8.431 12.729 1.00 97.50 94 ARG A CA 1
ATOM 753 C C . ARG A 1 94 ? -13.828 -8.832 11.327 1.00 97.50 94 ARG A C 1
ATOM 755 O O . ARG A 1 94 ? -13.476 -7.967 10.521 1.00 97.50 94 ARG A O 1
ATOM 762 N N . HIS A 1 95 ? -13.876 -10.128 11.035 1.00 97.69 95 HIS A N 1
ATOM 763 C CA . HIS A 1 95 ? -13.395 -10.689 9.774 1.00 97.69 95 HIS A CA 1
ATOM 764 C C . HIS A 1 95 ? -14.476 -11.548 9.104 1.00 97.69 95 HIS A C 1
ATOM 766 O O . HIS A 1 95 ? -14.380 -12.773 9.122 1.00 97.69 95 HIS A O 1
ATOM 772 N N . PRO A 1 96 ? -15.494 -10.920 8.485 1.00 97.50 96 PRO A N 1
ATOM 773 C CA . PRO A 1 96 ? -16.658 -11.640 7.968 1.00 97.50 96 PRO A CA 1
ATOM 774 C C . PRO A 1 96 ? -16.318 -12.719 6.937 1.00 97.50 96 PRO A C 1
ATOM 776 O O . PRO A 1 96 ? -16.962 -13.755 6.908 1.00 97.50 96 PRO A O 1
ATOM 779 N N . LEU A 1 97 ? -15.297 -12.505 6.100 1.00 97.50 97 LEU A N 1
ATOM 780 C CA . LEU A 1 97 ? -14.911 -13.493 5.086 1.00 97.50 97 LEU A CA 1
ATOM 781 C C . LEU A 1 97 ? -14.353 -14.778 5.718 1.00 97.50 97 LEU A C 1
ATOM 783 O O . LEU A 1 97 ? -14.598 -15.860 5.201 1.00 97.50 97 LEU A O 1
ATOM 787 N N . ILE A 1 98 ? -13.660 -14.676 6.859 1.00 97.50 98 ILE A N 1
ATOM 788 C CA . ILE A 1 98 ? -13.260 -15.851 7.645 1.00 97.50 98 ILE A CA 1
ATOM 789 C C . ILE A 1 98 ? -14.493 -16.513 8.262 1.00 97.50 98 ILE A C 1
ATOM 791 O O . ILE A 1 98 ? -14.619 -17.730 8.169 1.00 97.50 98 ILE A O 1
ATOM 795 N N . ASP A 1 99 ? -15.409 -15.726 8.838 1.00 96.56 99 ASP A N 1
ATOM 796 C CA . ASP A 1 99 ? -16.648 -16.243 9.441 1.00 96.56 99 ASP A CA 1
ATOM 797 C C . ASP A 1 99 ? -17.506 -17.010 8.408 1.00 96.56 99 ASP A C 1
ATOM 799 O O . ASP A 1 99 ? -18.159 -17.993 8.747 1.00 96.56 99 ASP A O 1
ATOM 803 N N . MET A 1 100 ? -17.466 -16.595 7.136 1.00 97.62 100 MET A N 1
ATOM 804 C CA . MET A 1 100 ? -18.139 -17.256 6.009 1.00 97.62 100 MET A CA 1
ATOM 805 C C . MET A 1 100 ? -17.340 -18.415 5.391 1.00 97.62 100 MET A C 1
ATOM 807 O O . MET A 1 100 ? -17.852 -19.105 4.513 1.00 97.62 100 MET A O 1
ATOM 811 N N . GLY A 1 101 ? -16.088 -18.631 5.804 1.00 97.50 101 GLY A N 1
ATOM 812 C CA . GLY A 1 101 ? -15.211 -19.648 5.219 1.00 97.50 101 GLY A CA 1
ATOM 813 C C . GLY A 1 101 ? -14.692 -19.313 3.815 1.00 97.50 101 GLY A C 1
ATOM 814 O O . GLY A 1 101 ? -14.236 -20.208 3.112 1.00 97.50 101 GLY A O 1
ATOM 815 N N . TRP A 1 102 ? -14.745 -18.047 3.393 1.00 97.88 102 TRP A N 1
ATOM 816 C CA . TRP A 1 102 ? -14.392 -17.632 2.035 1.00 97.88 102 TRP A CA 1
ATOM 817 C C . TRP A 1 102 ? -12.882 -17.489 1.849 1.00 97.88 102 TRP A C 1
ATOM 819 O O . TRP A 1 102 ? -12.208 -16.745 2.571 1.00 97.88 102 TRP A O 1
ATOM 829 N N . SER A 1 103 ? -12.365 -18.158 0.822 1.00 96.25 103 SER A N 1
ATOM 830 C CA . SER A 1 103 ? -11.031 -17.918 0.275 1.00 96.25 103 SER A CA 1
ATOM 831 C C . SER A 1 103 ? -11.015 -16.687 -0.637 1.00 96.25 103 SER A C 1
ATOM 833 O O . SER A 1 103 ? -12.060 -16.130 -0.997 1.00 96.25 103 SER A O 1
ATOM 835 N N . ARG A 1 104 ? -9.823 -16.265 -1.073 1.00 91.38 104 ARG A N 1
ATOM 836 C CA . ARG A 1 104 ? -9.691 -15.257 -2.132 1.00 91.38 104 ARG A CA 1
ATOM 837 C C . ARG A 1 104 ? -10.444 -15.651 -3.408 1.00 91.38 104 ARG A C 1
ATOM 839 O O . ARG A 1 104 ? -11.089 -14.789 -3.999 1.00 91.38 104 ARG A O 1
ATOM 846 N N . SER A 1 105 ? -10.387 -16.917 -3.816 1.00 91.25 105 SER A N 1
ATOM 847 C CA . SER A 1 105 ? -11.067 -17.399 -5.025 1.00 91.25 105 SER A CA 1
ATOM 848 C C . SER A 1 105 ? -12.588 -17.319 -4.898 1.00 91.25 105 SER A C 1
ATOM 850 O O . SER A 1 105 ? -13.258 -16.929 -5.849 1.00 91.25 105 SER A O 1
ATOM 852 N N . ASP A 1 106 ? -13.141 -17.589 -3.712 1.00 94.81 106 ASP A N 1
ATOM 853 C CA . ASP A 1 106 ? -14.579 -17.420 -3.464 1.00 94.81 106 ASP A CA 1
ATOM 854 C C . ASP A 1 106 ? -14.996 -15.948 -3.552 1.00 94.81 106 ASP A C 1
ATOM 856 O O . ASP A 1 106 ? -16.037 -15.633 -4.123 1.00 94.81 106 ASP A O 1
ATOM 860 N N . CYS A 1 107 ? -14.151 -15.033 -3.062 1.00 93.12 107 CYS A N 1
ATOM 861 C CA . CYS A 1 107 ? -14.392 -13.597 -3.197 1.00 93.12 107 CYS A CA 1
ATOM 862 C C . CYS A 1 107 ? -14.397 -13.156 -4.668 1.00 93.12 107 CYS A C 1
ATOM 864 O O . CYS A 1 107 ? -15.256 -12.372 -5.060 1.00 93.12 107 CYS A O 1
ATOM 866 N N . VAL A 1 108 ? -13.464 -13.664 -5.482 1.00 90.38 108 VAL A N 1
ATOM 867 C CA . VAL A 1 108 ? -13.417 -13.376 -6.927 1.00 90.38 108 VAL A CA 1
ATOM 868 C C . VAL A 1 108 ? -14.646 -13.945 -7.632 1.00 90.38 108 VAL A C 1
ATOM 870 O O . VAL A 1 108 ? -15.276 -13.227 -8.403 1.00 90.38 108 VAL A O 1
ATOM 873 N N . ARG A 1 109 ? -15.050 -15.185 -7.322 1.00 91.94 109 ARG A N 1
ATOM 874 C CA . ARG A 1 109 ? -16.272 -15.795 -7.872 1.00 91.94 109 ARG A CA 1
ATOM 875 C C . ARG A 1 109 ? -17.512 -14.966 -7.532 1.00 91.94 109 ARG A C 1
ATOM 877 O O . ARG A 1 109 ? -18.331 -14.701 -8.406 1.00 91.94 109 ARG A O 1
ATOM 884 N N . TYR A 1 110 ? -17.624 -14.515 -6.283 1.00 93.94 110 TYR A N 1
ATOM 885 C CA . TYR A 1 110 ? -18.726 -13.661 -5.845 1.00 93.94 110 TYR A CA 1
ATOM 886 C C . TYR A 1 110 ? -18.743 -12.316 -6.582 1.00 93.94 110 TYR A C 1
ATOM 888 O O . TYR A 1 110 ? -19.782 -11.924 -7.101 1.00 93.94 110 TYR A O 1
ATOM 896 N N . LEU A 1 111 ? -17.601 -11.632 -6.689 1.00 93.50 111 LEU A N 1
ATOM 897 C CA . LEU A 1 111 ? -17.511 -10.384 -7.453 1.00 93.50 111 LEU A CA 1
ATOM 898 C C . LEU A 1 111 ? -17.847 -10.598 -8.933 1.00 93.50 111 LEU A C 1
ATOM 900 O O . LEU A 1 111 ? -18.566 -9.793 -9.510 1.00 93.50 111 LEU A O 1
ATOM 904 N N . SER A 1 112 ? -17.399 -11.705 -9.525 1.00 92.19 112 SER A N 1
ATOM 905 C CA . SER A 1 112 ? -17.700 -12.049 -10.920 1.00 92.19 112 SER A CA 1
ATOM 906 C C . SER A 1 1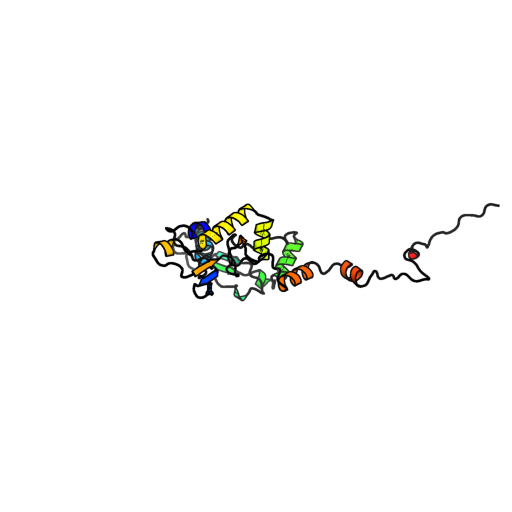12 ? -19.192 -12.273 -11.144 1.00 92.19 112 SER A C 1
ATOM 908 O O . SER A 1 112 ? -19.734 -11.781 -12.122 1.00 92.19 112 SER A O 1
ATOM 910 N N . SER A 1 113 ? -19.888 -12.914 -10.197 1.00 94.56 113 SER A N 1
ATOM 911 C CA . SER A 1 113 ? -21.350 -13.081 -10.263 1.00 94.56 113 SER A CA 1
ATOM 912 C C . SER A 1 113 ? -22.141 -11.766 -10.202 1.00 94.56 113 SER A C 1
ATOM 914 O O . SER A 1 113 ? -23.346 -11.764 -10.440 1.00 94.56 113 SER A O 1
ATOM 916 N N . LEU A 1 114 ? -21.471 -10.664 -9.854 1.00 96.00 114 LEU A N 1
ATOM 917 C CA . LEU A 1 114 ? -22.022 -9.312 -9.800 1.00 96.00 114 LEU A CA 1
ATOM 918 C C . LEU A 1 114 ? -21.476 -8.407 -10.916 1.00 96.00 114 LEU A C 1
ATOM 920 O O . LEU A 1 114 ? -21.655 -7.195 -10.828 1.00 96.00 114 LEU A O 1
ATOM 924 N N . ASP A 1 115 ? -20.773 -8.965 -11.906 1.00 93.38 115 ASP A N 1
ATOM 925 C CA . ASP A 1 115 ? -20.073 -8.216 -12.958 1.00 93.38 115 ASP A CA 1
ATOM 926 C C . ASP A 1 115 ? -19.016 -7.230 -12.409 1.00 93.38 115 ASP A C 1
ATOM 928 O O . ASP A 1 115 ? -18.808 -6.144 -12.942 1.00 93.38 115 ASP A O 1
ATOM 932 N N . LEU A 1 116 ? -18.335 -7.613 -11.319 1.00 91.75 116 LEU A N 1
ATOM 933 C CA . LEU A 1 116 ? -17.274 -6.842 -10.643 1.00 91.75 116 LEU A CA 1
ATOM 934 C C . LEU A 1 116 ? -15.916 -7.572 -10.629 1.00 91.75 116 LEU A C 1
ATOM 936 O O . LEU A 1 116 ? -15.065 -7.300 -9.773 1.00 91.75 116 LEU A O 1
ATOM 940 N N . ALA A 1 117 ? -15.712 -8.537 -11.532 1.00 84.25 117 ALA A N 1
ATOM 941 C CA . ALA A 1 117 ? -14.504 -9.370 -11.594 1.00 84.25 117 ALA A CA 1
ATOM 942 C C . ALA A 1 117 ? -13.211 -8.555 -11.783 1.00 84.25 117 ALA A C 1
ATOM 944 O O . ALA A 1 117 ? -12.149 -8.929 -11.284 1.00 84.25 117 ALA A O 1
ATOM 945 N N . ASP A 1 118 ? -13.311 -7.416 -12.462 1.00 80.12 118 ASP A N 1
ATOM 946 C CA . ASP A 1 118 ? -12.212 -6.514 -12.800 1.00 80.12 118 ASP A CA 1
ATOM 947 C C . ASP A 1 118 ? -11.787 -5.592 -11.644 1.00 80.12 118 ASP A C 1
ATOM 949 O O . ASP A 1 118 ? -10.866 -4.790 -11.806 1.00 80.12 118 ASP A O 1
ATOM 953 N N . THR A 1 119 ? -12.407 -5.718 -10.461 1.00 85.31 119 THR A N 1
ATOM 954 C CA . THR A 1 119 ? -12.103 -4.879 -9.293 1.00 85.31 119 THR A CA 1
ATOM 955 C C . THR A 1 119 ? -10.598 -4.908 -8.969 1.00 85.31 119 THR A C 1
ATOM 957 O O . THR A 1 119 ? -10.072 -5.929 -8.501 1.00 85.31 119 THR A O 1
ATOM 960 N N . PRO A 1 120 ? -9.874 -3.783 -9.133 1.00 82.06 120 PRO A N 1
ATOM 961 C CA . PRO A 1 120 ? -8.434 -3.767 -8.943 1.00 82.06 120 PRO A CA 1
ATOM 962 C C . PRO A 1 120 ? -8.060 -3.871 -7.461 1.00 82.06 120 PRO A C 1
ATOM 964 O O . PRO A 1 120 ? -8.798 -3.484 -6.548 1.00 82.06 120 PRO A O 1
ATOM 967 N N . LYS A 1 121 ? -6.840 -4.350 -7.190 1.00 83.94 121 LYS A N 1
ATOM 968 C CA . LYS A 1 121 ? -6.280 -4.314 -5.831 1.00 83.94 121 LYS A CA 1
ATOM 969 C C . LYS A 1 121 ? -6.152 -2.860 -5.362 1.00 83.94 121 LYS A C 1
ATOM 971 O O . LYS A 1 121 ? -5.558 -2.035 -6.042 1.00 83.94 121 LYS A O 1
ATOM 976 N N . SER A 1 122 ? -6.578 -2.577 -4.133 1.00 84.94 122 SER A N 1
ATOM 977 C CA . SER A 1 122 ? -6.517 -1.243 -3.505 1.00 84.94 122 SER A CA 1
ATOM 978 C C . SER A 1 122 ? -5.118 -0.835 -2.992 1.00 84.94 122 SER A C 1
ATOM 980 O O . SER A 1 122 ? -4.966 -0.205 -1.934 1.00 84.94 122 SER A O 1
ATOM 982 N N . SER A 1 123 ? -4.053 -1.233 -3.693 1.00 88.94 123 SER A N 1
ATOM 983 C CA . SER A 1 123 ? -2.686 -0.810 -3.379 1.00 88.94 123 SER A CA 1
ATOM 984 C C . SER A 1 123 ? -2.430 0.634 -3.823 1.00 88.94 123 SER A C 1
ATOM 986 O O . SER A 1 123 ? -3.084 1.160 -4.712 1.00 88.94 123 SER A O 1
ATOM 988 N N . CYS A 1 124 ? -1.497 1.312 -3.149 1.00 91.19 124 CYS A N 1
ATOM 989 C CA . CYS A 1 124 ? -1.113 2.674 -3.526 1.00 91.19 124 CYS A CA 1
ATOM 990 C C . CYS A 1 124 ? -0.368 2.645 -4.867 1.00 91.19 124 CYS A C 1
ATOM 992 O O . CYS A 1 124 ? 0.459 1.758 -5.047 1.00 91.19 124 CYS A O 1
ATOM 994 N N . LEU A 1 125 ? -0.575 3.647 -5.724 1.00 93.31 125 LEU A N 1
ATOM 995 C CA . LEU A 1 125 ? -0.004 3.722 -7.074 1.00 93.31 125 LEU A CA 1
ATOM 996 C C . LEU A 1 125 ? 1.509 3.400 -7.135 1.00 93.31 125 LEU A C 1
ATOM 998 O O . LEU A 1 125 ? 1.930 2.528 -7.885 1.00 93.31 125 LEU A O 1
ATOM 1002 N N . GLY A 1 126 ? 2.318 4.018 -6.269 1.00 92.75 126 GLY A N 1
ATOM 1003 C CA . GLY A 1 126 ? 3.766 3.769 -6.176 1.00 92.75 126 GLY A CA 1
ATOM 1004 C C . GLY A 1 126 ? 4.186 2.671 -5.189 1.00 92.75 126 GLY A C 1
ATOM 1005 O O . GLY A 1 126 ? 5.257 2.774 -4.596 1.00 92.75 126 GLY A O 1
ATOM 1006 N N . CYS A 1 127 ? 3.349 1.671 -4.888 1.00 94.38 127 CYS A N 1
ATOM 1007 C CA . CYS A 1 127 ? 3.693 0.650 -3.896 1.00 94.38 127 CYS A CA 1
ATOM 1008 C C . CYS A 1 127 ? 4.761 -0.327 -4.433 1.00 94.38 127 CYS A C 1
ATOM 1010 O O . CYS A 1 127 ? 4.481 -1.045 -5.390 1.00 94.38 127 CYS A O 1
ATOM 1012 N N . PRO A 1 128 ? 5.923 -0.492 -3.763 1.00 94.50 128 PRO A N 1
ATOM 1013 C CA . PRO A 1 128 ? 6.958 -1.434 -4.212 1.00 94.50 128 PRO A CA 1
ATOM 1014 C C . PRO A 1 128 ? 6.512 -2.903 -4.251 1.00 94.50 128 PRO A C 1
ATOM 1016 O O . PRO A 1 128 ? 7.169 -3.742 -4.849 1.00 94.50 128 PRO A O 1
ATOM 1019 N N . PHE A 1 129 ? 5.392 -3.245 -3.607 1.00 94.19 129 PHE A N 1
ATOM 1020 C CA . PHE A 1 129 ? 4.848 -4.605 -3.623 1.00 94.19 129 PHE A CA 1
ATOM 1021 C C . PHE A 1 129 ? 3.950 -4.908 -4.828 1.00 94.19 129 PHE A C 1
ATOM 1023 O O . PHE A 1 129 ? 3.369 -5.992 -4.878 1.00 94.19 129 PHE A O 1
ATOM 1030 N N . HIS A 1 130 ? 3.814 -3.988 -5.784 1.00 94.81 130 HIS A N 1
ATOM 1031 C CA . HIS A 1 130 ? 3.185 -4.300 -7.063 1.00 94.81 130 HIS A CA 1
ATOM 1032 C C . HIS A 1 130 ? 3.968 -5.392 -7.799 1.00 94.81 130 HIS A C 1
ATOM 1034 O O . HIS A 1 130 ? 5.195 -5.341 -7.915 1.00 94.81 130 HIS A O 1
ATOM 1040 N N . GLY A 1 131 ? 3.236 -6.390 -8.294 1.00 92.94 131 GLY A N 1
ATOM 1041 C CA . GLY A 1 131 ? 3.773 -7.378 -9.225 1.00 92.94 131 GLY A CA 1
ATOM 1042 C C . GLY A 1 131 ? 3.825 -6.849 -10.659 1.00 92.94 131 GLY A C 1
ATOM 1043 O O . GLY A 1 131 ? 3.223 -5.825 -10.975 1.00 92.94 131 GLY A O 1
ATOM 1044 N N . ASN A 1 132 ? 4.487 -7.604 -11.536 1.00 95.19 132 ASN A N 1
ATOM 1045 C CA . ASN A 1 132 ? 4.608 -7.306 -12.965 1.00 95.19 132 ASN A CA 1
ATOM 1046 C C . ASN A 1 132 ? 3.257 -6.985 -13.626 1.00 95.19 132 ASN A C 1
ATOM 1048 O O . ASN A 1 132 ? 3.125 -5.938 -14.249 1.00 95.19 132 ASN A O 1
ATOM 1052 N N . ALA A 1 133 ? 2.233 -7.816 -13.404 1.00 92.31 133 ALA A N 1
ATOM 1053 C CA . ALA A 1 133 ? 0.890 -7.587 -13.940 1.00 92.31 133 ALA A CA 1
ATOM 1054 C C . ALA A 1 133 ? 0.273 -6.247 -13.509 1.00 92.31 133 ALA A C 1
ATOM 1056 O O . ALA A 1 133 ? -0.365 -5.581 -14.314 1.00 92.31 133 ALA A O 1
ATOM 1057 N N . GLN A 1 134 ? 0.503 -5.812 -12.266 1.00 93.31 134 GLN A N 1
ATOM 1058 C CA . GLN A 1 134 ? -0.007 -4.524 -11.787 1.00 93.31 134 GLN A CA 1
ATOM 1059 C C . GLN A 1 134 ? 0.742 -3.351 -12.422 1.00 93.31 134 GLN A C 1
ATOM 1061 O O . GLN A 1 134 ? 0.119 -2.352 -12.763 1.00 93.31 134 GLN A O 1
ATOM 1066 N N . TRP A 1 135 ? 2.061 -3.470 -12.606 1.00 96.00 135 TRP A N 1
ATOM 1067 C CA . TRP A 1 135 ? 2.835 -2.445 -13.305 1.00 96.00 135 TRP A CA 1
ATOM 1068 C C . TRP A 1 135 ? 2.441 -2.322 -14.772 1.00 96.00 135 TRP A C 1
ATOM 1070 O O . TRP A 1 135 ? 2.266 -1.203 -15.241 1.00 96.00 135 TRP A O 1
ATOM 1080 N N . ARG A 1 136 ? 2.235 -3.447 -15.468 1.00 95.25 136 ARG A N 1
ATOM 1081 C CA . ARG A 1 136 ? 1.714 -3.438 -16.841 1.00 95.25 136 ARG A CA 1
ATOM 1082 C C . ARG A 1 136 ? 0.325 -2.828 -16.911 1.00 95.25 136 ARG A C 1
ATOM 1084 O O . ARG A 1 136 ? 0.117 -1.956 -17.732 1.00 95.25 136 ARG A O 1
ATOM 1091 N N . HIS A 1 137 ? -0.578 -3.205 -16.005 1.00 93.44 137 HIS A N 1
ATOM 1092 C CA . HIS A 1 137 ? -1.909 -2.606 -15.951 1.00 93.44 137 HIS A CA 1
ATOM 1093 C C . HIS A 1 137 ? -1.826 -1.078 -15.850 1.00 93.44 137 HIS A C 1
ATOM 1095 O O . HIS A 1 137 ? -2.365 -0.399 -16.707 1.00 93.44 137 HIS A O 1
ATOM 1101 N N . ILE A 1 138 ? -1.049 -0.536 -14.903 1.00 95.38 138 ILE A N 1
ATOM 1102 C CA . ILE A 1 138 ? -0.850 0.921 -14.783 1.00 95.38 138 ILE A CA 1
ATOM 1103 C C . ILE A 1 138 ? -0.258 1.516 -16.072 1.00 95.38 138 ILE A C 1
ATOM 1105 O O . ILE A 1 138 ? -0.760 2.526 -16.555 1.00 95.38 138 ILE A O 1
ATOM 1109 N N . ARG A 1 139 ? 0.785 0.898 -16.647 1.00 96.69 139 ARG A N 1
ATOM 1110 C CA . ARG A 1 139 ? 1.410 1.344 -17.907 1.00 96.69 139 ARG A CA 1
ATOM 1111 C C . ARG A 1 139 ? 0.408 1.411 -19.058 1.00 96.69 139 ARG A C 1
ATOM 1113 O O . ARG A 1 139 ? 0.417 2.377 -19.815 1.00 96.69 139 ARG A O 1
ATOM 1120 N N . ASP A 1 140 ? -0.417 0.381 -19.185 1.00 95.81 140 ASP A N 1
ATOM 1121 C CA . ASP A 1 140 ? -1.249 0.140 -20.359 1.00 95.81 140 ASP A CA 1
ATOM 1122 C C . ASP A 1 140 ? -2.609 0.857 -20.253 1.00 95.81 140 ASP A C 1
ATOM 1124 O O . ASP A 1 140 ? -3.182 1.224 -21.277 1.00 95.81 140 ASP A O 1
ATOM 1128 N N . THR A 1 141 ? -3.118 1.107 -19.037 1.00 95.19 141 THR A N 1
ATOM 1129 C CA . THR A 1 141 ? -4.416 1.773 -18.814 1.00 95.19 141 THR A CA 1
ATOM 1130 C C . THR A 1 141 ? -4.304 3.227 -18.367 1.00 95.19 141 THR A C 1
ATOM 1132 O O . THR A 1 141 ? -5.250 3.988 -18.562 1.00 95.19 141 THR A O 1
ATOM 1135 N N . SER A 1 142 ? -3.171 3.627 -17.780 1.00 96.12 142 SER A N 1
ATOM 1136 C CA . SER A 1 142 ? -2.999 4.941 -17.149 1.00 96.12 142 SER A CA 1
ATOM 1137 C C . SER A 1 142 ? -1.625 5.567 -17.462 1.00 96.12 142 SER A C 1
ATOM 1139 O O . SER A 1 142 ? -0.762 5.640 -16.581 1.00 96.12 142 SER A O 1
ATOM 1141 N N . PRO A 1 143 ? -1.388 6.084 -18.687 1.00 95.81 143 PRO A N 1
ATOM 1142 C CA . PRO A 1 143 ? -0.076 6.612 -19.087 1.00 95.81 143 PRO A CA 1
ATOM 1143 C C . PRO A 1 143 ? 0.466 7.737 -18.190 1.00 95.81 143 PRO A C 1
ATOM 1145 O O . PRO A 1 143 ? 1.669 7.802 -17.943 1.00 95.81 143 PRO A O 1
ATOM 1148 N N . GLU A 1 144 ? -0.410 8.606 -17.677 1.00 97.62 144 GLU A N 1
ATOM 1149 C CA . GLU A 1 144 ? -0.029 9.679 -16.747 1.00 97.62 144 GLU A CA 1
ATOM 1150 C C . GLU A 1 144 ? 0.433 9.122 -15.395 1.00 97.62 144 GLU A C 1
ATOM 1152 O O . GLU A 1 144 ? 1.488 9.502 -14.890 1.00 97.62 144 GLU A O 1
ATOM 1157 N N . GLU A 1 145 ? -0.318 8.168 -14.834 1.00 96.56 145 GLU A N 1
ATOM 1158 C CA . GLU A 1 145 ? 0.044 7.505 -13.579 1.00 96.56 145 GLU A CA 1
ATOM 1159 C C . GLU A 1 145 ? 1.345 6.706 -13.723 1.00 96.56 145 GLU A C 1
ATOM 1161 O O . GLU A 1 145 ? 2.159 6.676 -12.799 1.00 96.56 145 GLU A O 1
ATOM 1166 N N . TRP A 1 146 ? 1.561 6.088 -14.889 1.00 97.94 146 TRP A N 1
ATOM 1167 C CA . TRP A 1 146 ? 2.803 5.400 -15.227 1.00 97.94 146 TRP A CA 1
ATOM 1168 C C . TRP A 1 146 ? 4.000 6.352 -15.271 1.00 97.94 146 TRP A C 1
ATOM 1170 O O . TRP A 1 146 ? 5.030 6.071 -14.656 1.00 97.94 146 TRP A O 1
ATOM 1180 N N . ALA A 1 147 ? 3.864 7.490 -15.957 1.00 97.88 147 ALA A N 1
ATOM 1181 C CA . ALA A 1 147 ? 4.914 8.503 -16.019 1.00 97.88 147 ALA A CA 1
ATOM 1182 C C . ALA A 1 147 ? 5.286 9.011 -14.616 1.00 97.88 147 ALA A C 1
ATOM 1184 O O . ALA A 1 147 ? 6.465 9.056 -14.268 1.00 97.88 147 ALA A O 1
ATOM 1185 N N . ASP A 1 148 ? 4.281 9.285 -13.784 1.00 96.75 148 ASP A N 1
ATOM 1186 C CA . ASP A 1 148 ? 4.440 9.733 -12.400 1.00 96.75 148 ASP A CA 1
ATOM 1187 C C . ASP A 1 148 ? 5.185 8.694 -11.528 1.00 96.75 148 ASP A C 1
ATOM 1189 O O . ASP A 1 148 ? 6.138 9.029 -10.820 1.00 96.75 148 ASP A O 1
ATOM 1193 N N . VAL A 1 149 ? 4.851 7.397 -11.604 1.00 96.69 149 VAL A N 1
ATOM 1194 C CA . VAL A 1 149 ? 5.602 6.377 -10.834 1.00 96.69 149 VAL A CA 1
ATOM 1195 C C . VAL A 1 149 ? 7.018 6.133 -11.349 1.00 96.69 149 VAL A C 1
ATOM 1197 O O . VAL A 1 149 ? 7.896 5.806 -10.548 1.00 96.69 149 VAL A O 1
ATOM 1200 N N . VAL A 1 150 ? 7.260 6.287 -12.652 1.00 97.81 150 VAL A N 1
ATOM 1201 C CA . VAL A 1 150 ? 8.602 6.189 -13.242 1.00 97.81 150 VAL A CA 1
ATOM 1202 C C . VAL A 1 150 ? 9.471 7.364 -12.796 1.00 97.81 150 VAL A C 1
ATOM 1204 O O . VAL A 1 150 ? 10.613 7.153 -12.381 1.00 97.81 150 VAL A O 1
ATOM 1207 N N . GLU A 1 151 ? 8.931 8.584 -12.822 1.00 96.81 151 GLU A N 1
ATOM 1208 C CA . GLU A 1 151 ? 9.612 9.774 -12.308 1.00 96.81 151 GLU A CA 1
ATOM 1209 C C . GLU A 1 151 ? 9.925 9.613 -10.817 1.00 96.81 151 GLU A C 1
ATOM 1211 O O . GLU A 1 151 ? 11.058 9.837 -10.383 1.00 96.81 151 GLU A O 1
ATOM 1216 N N . PHE A 1 152 ? 8.954 9.126 -10.042 1.00 95.12 152 PHE A N 1
ATOM 1217 C CA . PHE A 1 152 ? 9.152 8.841 -8.630 1.00 95.12 152 PHE A CA 1
ATOM 1218 C C . PHE A 1 152 ? 10.265 7.805 -8.393 1.00 95.12 152 PHE A C 1
ATOM 1220 O O . PHE A 1 152 ? 11.137 8.046 -7.557 1.00 95.12 152 PHE A O 1
ATOM 1227 N N . ASP A 1 153 ? 10.297 6.684 -9.130 1.00 96.31 153 ASP A N 1
ATOM 1228 C CA . ASP A 1 153 ? 11.374 5.679 -9.030 1.00 96.31 153 ASP A CA 1
ATOM 1229 C C . ASP A 1 153 ? 12.763 6.275 -9.308 1.00 96.31 153 ASP A C 1
ATOM 1231 O O . ASP A 1 153 ? 13.737 5.939 -8.626 1.00 96.31 153 ASP A O 1
ATOM 1235 N N . ALA A 1 154 ? 12.864 7.172 -10.290 1.00 95.50 154 ALA A N 1
ATOM 1236 C CA . ALA A 1 154 ? 14.111 7.860 -10.596 1.00 95.50 154 ALA A CA 1
ATOM 1237 C C . ALA A 1 154 ? 14.520 8.814 -9.460 1.00 95.50 154 ALA A C 1
ATOM 1239 O O . ALA A 1 154 ? 15.677 8.808 -9.027 1.00 95.50 154 ALA A O 1
ATOM 1240 N N . ALA A 1 155 ? 13.571 9.588 -8.931 1.00 92.50 155 ALA A N 1
ATOM 1241 C CA . ALA A 1 155 ? 13.818 10.581 -7.890 1.00 92.50 155 ALA A CA 1
ATOM 1242 C C . ALA A 1 155 ? 14.258 9.953 -6.555 1.00 92.50 155 ALA A C 1
ATOM 1244 O O . ALA A 1 155 ? 15.131 10.488 -5.867 1.00 92.50 155 ALA A O 1
ATOM 1245 N N . ILE A 1 156 ? 13.726 8.780 -6.197 1.00 91.25 156 ILE A N 1
ATOM 1246 C CA . ILE A 1 156 ? 14.076 8.095 -4.943 1.00 91.25 156 ILE A CA 1
ATOM 1247 C C . ILE A 1 156 ? 15.422 7.365 -4.979 1.00 91.25 156 ILE A C 1
ATOM 1249 O O . ILE A 1 156 ? 15.805 6.783 -3.964 1.00 91.25 156 ILE A O 1
ATOM 1253 N N . ARG A 1 157 ? 16.154 7.360 -6.104 1.00 91.88 157 ARG A N 1
ATOM 1254 C CA . ARG A 1 157 ? 17.353 6.522 -6.294 1.00 91.88 157 ARG A CA 1
ATOM 1255 C C . ARG A 1 157 ? 18.380 6.678 -5.174 1.00 91.88 157 ARG A C 1
ATOM 1257 O O . ARG A 1 157 ? 18.968 5.690 -4.745 1.00 91.88 157 ARG A O 1
ATOM 1264 N N . GLN A 1 158 ? 18.563 7.895 -4.667 1.00 84.62 158 GLN A N 1
ATOM 1265 C CA . GLN A 1 158 ? 19.511 8.210 -3.589 1.00 84.62 158 GLN A CA 1
ATOM 1266 C C . GLN A 1 158 ? 18.932 7.987 -2.179 1.00 84.62 158 GLN A C 1
ATOM 1268 O O . GLN A 1 158 ? 19.539 8.376 -1.182 1.00 84.62 158 GLN A O 1
ATOM 1273 N N . GLY A 1 159 ? 17.757 7.372 -2.071 1.00 78.94 159 GLY A N 1
ATOM 1274 C CA . GLY A 1 159 ? 17.035 7.174 -0.825 1.00 78.94 159 GLY A CA 1
ATOM 1275 C C . GLY A 1 159 ? 16.299 8.428 -0.350 1.00 78.94 159 GLY A C 1
ATOM 1276 O O . GLY A 1 159 ? 15.941 9.312 -1.118 1.00 78.94 159 GLY A O 1
ATOM 1277 N N . ASN A 1 160 ? 16.041 8.476 0.953 1.00 73.31 160 ASN A N 1
ATOM 1278 C CA . ASN A 1 160 ? 15.237 9.510 1.599 1.00 73.31 160 ASN A CA 1
ATOM 1279 C C . ASN A 1 160 ? 15.921 10.894 1.551 1.00 73.31 160 ASN A C 1
ATOM 1281 O O . ASN A 1 160 ? 17.020 11.058 2.089 1.00 73.31 160 ASN A O 1
ATOM 1285 N N . ALA A 1 161 ? 15.226 11.898 1.003 1.00 75.19 161 ALA A N 1
ATOM 1286 C CA . ALA A 1 161 ? 15.718 13.271 0.861 1.00 75.19 161 ALA A CA 1
ATOM 1287 C C . ALA A 1 161 ? 16.186 13.894 2.191 1.00 75.19 161 ALA A C 1
ATOM 1289 O O . ALA A 1 161 ? 17.269 14.478 2.268 1.00 75.19 161 ALA A O 1
ATOM 1290 N N . ARG A 1 162 ? 15.432 13.699 3.279 1.00 71.88 162 ARG A N 1
ATOM 1291 C CA . ARG A 1 162 ? 15.794 14.171 4.625 1.00 71.88 162 ARG A CA 1
ATOM 1292 C C . ARG A 1 162 ? 17.030 13.469 5.178 1.00 71.88 162 ARG A C 1
ATOM 1294 O O . ARG A 1 162 ? 17.865 14.101 5.829 1.00 71.88 162 ARG A O 1
ATOM 1301 N N . ALA A 1 163 ? 17.151 12.160 4.962 1.00 72.69 163 ALA A N 1
ATOM 1302 C CA . ALA A 1 163 ? 18.332 11.405 5.385 1.00 72.69 163 ALA A CA 1
ATOM 1303 C C . ALA A 1 163 ? 19.587 11.928 4.666 1.00 72.69 163 ALA A C 1
ATOM 1305 O O . ALA A 1 163 ? 20.606 12.183 5.306 1.00 72.69 163 ALA A O 1
ATOM 1306 N N . ASN A 1 164 ? 19.467 12.228 3.371 1.00 74.94 164 ASN A N 1
ATOM 1307 C CA . ASN A 1 164 ? 20.534 12.837 2.582 1.00 74.94 164 ASN A CA 1
ATOM 1308 C C . ASN A 1 164 ? 20.898 14.246 3.071 1.00 74.94 164 ASN A C 1
ATOM 1310 O O . ASN A 1 164 ? 22.083 14.536 3.245 1.00 74.94 164 ASN A O 1
ATOM 1314 N N . ALA A 1 165 ? 19.901 15.090 3.357 1.00 75.44 165 ALA A N 1
ATOM 1315 C CA . ALA A 1 165 ? 20.102 16.441 3.886 1.00 75.44 165 ALA A CA 1
ATOM 1316 C C . ALA A 1 165 ? 20.750 16.449 5.283 1.00 75.44 165 ALA A C 1
ATOM 1318 O O . ALA A 1 165 ? 21.512 17.352 5.610 1.00 75.44 165 ALA A O 1
ATOM 1319 N N . SER A 1 166 ? 20.486 15.422 6.097 1.00 74.56 166 SER A N 1
ATOM 1320 C CA . SER A 1 166 ? 21.070 15.251 7.437 1.00 74.56 166 SER A CA 1
ATOM 1321 C C . SER A 1 166 ? 22.401 14.484 7.453 1.00 74.56 166 SER A C 1
ATOM 1323 O O . SER A 1 166 ? 22.904 14.163 8.527 1.00 74.56 166 SER A O 1
ATOM 1325 N N . GLY A 1 167 ? 22.978 14.180 6.283 1.00 74.69 167 GLY A N 1
ATOM 1326 C CA . GLY A 1 167 ? 24.269 13.492 6.153 1.00 74.69 167 GLY A CA 1
ATOM 1327 C C . GLY A 1 167 ? 24.217 11.962 6.275 1.00 74.69 167 GLY A C 1
ATOM 1328 O O . GLY A 1 167 ? 25.233 11.305 6.067 1.00 74.69 167 GLY A O 1
ATOM 1329 N N . ASN A 1 168 ? 23.046 11.372 6.531 1.00 75.38 168 ASN A N 1
ATOM 1330 C CA . ASN A 1 168 ? 22.840 9.923 6.639 1.00 75.38 168 ASN A CA 1
ATOM 1331 C C . ASN A 1 168 ? 22.432 9.324 5.289 1.00 75.38 168 ASN A C 1
ATOM 1333 O O . ASN A 1 168 ? 21.316 8.827 5.119 1.00 75.38 168 ASN A O 1
ATOM 1337 N N . ARG A 1 169 ? 23.328 9.423 4.305 1.00 75.88 169 ARG A N 1
ATOM 1338 C CA . ARG A 1 169 ? 23.042 8.993 2.932 1.00 75.88 169 ARG A CA 1
ATOM 1339 C C . ARG A 1 169 ? 22.844 7.484 2.834 1.00 75.88 169 ARG A C 1
ATOM 1341 O O . ARG A 1 169 ? 23.491 6.708 3.538 1.00 75.88 169 ARG A O 1
ATOM 1348 N N . LEU A 1 170 ? 21.976 7.069 1.916 1.00 78.69 170 LEU A N 1
ATOM 1349 C CA . LEU A 1 170 ? 21.823 5.662 1.569 1.00 78.69 170 LEU A CA 1
ATOM 1350 C C . LEU A 1 170 ? 23.128 5.131 0.951 1.00 78.69 170 LEU A C 1
ATOM 1352 O O . LEU A 1 170 ? 23.631 5.677 -0.028 1.00 78.69 170 LEU A O 1
ATOM 1356 N N . LEU A 1 171 ? 23.655 4.035 1.498 1.00 75.56 171 LEU A N 1
ATOM 1357 C CA . LEU A 1 171 ? 24.813 3.327 0.943 1.00 75.56 171 LEU A CA 1
ATOM 1358 C C . LEU A 1 171 ? 24.359 2.339 -0.142 1.00 75.56 171 LEU A C 1
ATOM 1360 O O . LEU A 1 171 ? 24.456 1.124 0.010 1.00 75.56 171 LEU A O 1
ATOM 1364 N N . GLY A 1 172 ? 23.802 2.872 -1.227 1.00 87.00 172 GLY A N 1
ATOM 1365 C CA . GLY A 1 172 ? 23.225 2.087 -2.312 1.00 87.00 172 GLY A CA 1
ATOM 1366 C C . GLY A 1 172 ? 22.209 2.881 -3.120 1.00 87.00 172 GLY A C 1
ATOM 1367 O O . GLY A 1 172 ? 22.107 4.100 -2.994 1.00 87.00 172 GLY A O 1
ATOM 1368 N N . GLN A 1 173 ? 21.450 2.164 -3.939 1.00 93.31 173 GLN A N 1
ATOM 1369 C CA . GLN A 1 173 ? 20.407 2.715 -4.792 1.00 93.31 173 GLN A CA 1
ATOM 1370 C C . GLN A 1 173 ? 19.049 2.113 -4.432 1.00 93.31 173 GLN A C 1
ATOM 1372 O O . GLN A 1 173 ? 18.943 0.897 -4.275 1.00 93.31 173 GLN A O 1
ATOM 1377 N N . ALA A 1 174 ? 18.022 2.950 -4.290 1.00 94.19 174 ALA A N 1
ATOM 1378 C CA . ALA A 1 174 ? 16.658 2.513 -4.000 1.00 94.19 174 ALA A CA 1
ATOM 1379 C C . ALA A 1 174 ? 15.818 2.403 -5.274 1.00 94.19 174 ALA A C 1
ATOM 1381 O O . ALA A 1 174 ? 15.966 3.241 -6.153 1.00 94.19 174 ALA A O 1
ATOM 1382 N N . PHE A 1 175 ? 14.940 1.404 -5.350 1.00 96.06 175 PHE A N 1
ATOM 1383 C CA . PHE A 1 175 ? 14.081 1.078 -6.492 1.00 96.06 175 PHE A CA 1
ATOM 1384 C C . PHE A 1 175 ? 12.675 0.691 -6.012 1.00 96.06 175 PHE A C 1
ATOM 1386 O O . PHE A 1 175 ? 12.515 0.093 -4.940 1.00 96.06 175 PHE A O 1
ATOM 1393 N N . LEU A 1 176 ? 11.659 0.960 -6.830 1.00 96.12 176 LEU A N 1
ATOM 1394 C CA . LEU A 1 176 ? 10.301 0.440 -6.652 1.00 96.12 176 LEU A CA 1
ATOM 1395 C C . LEU A 1 176 ? 10.194 -1.025 -7.068 1.00 96.12 176 LEU A C 1
ATOM 1397 O O . LEU A 1 176 ? 9.464 -1.786 -6.439 1.00 96.12 176 LEU A O 1
ATOM 1401 N N . HIS A 1 177 ? 10.929 -1.435 -8.103 1.00 97.31 177 HIS A N 1
ATOM 1402 C CA . HIS A 1 177 ? 10.826 -2.784 -8.643 1.00 97.31 177 HIS A CA 1
ATOM 1403 C C . HIS A 1 177 ? 11.785 -3.770 -7.961 1.00 97.31 177 HIS A C 1
ATOM 1405 O O . HIS A 1 177 ? 12.959 -3.475 -7.713 1.00 97.31 177 HIS A O 1
ATOM 1411 N N . ARG A 1 178 ? 11.312 -5.000 -7.717 1.00 95.56 178 ARG A N 1
ATOM 1412 C CA . ARG A 1 178 ? 12.071 -6.047 -7.006 1.00 95.56 178 ARG A CA 1
ATOM 1413 C C . ARG A 1 178 ? 13.381 -6.451 -7.687 1.00 95.56 178 ARG A C 1
ATOM 1415 O O . ARG A 1 178 ? 14.269 -6.980 -7.020 1.00 95.56 178 ARG A O 1
ATOM 1422 N N . SER A 1 179 ? 13.494 -6.236 -9.001 1.00 96.00 179 SER A N 1
ATOM 1423 C CA . SER A 1 179 ? 14.708 -6.532 -9.774 1.00 96.00 179 SER A CA 1
ATOM 1424 C C . SER A 1 179 ? 15.840 -5.538 -9.524 1.00 96.00 179 SER A C 1
ATOM 1426 O O . SER A 1 179 ? 16.961 -5.835 -9.917 1.00 96.00 179 SER A O 1
ATOM 1428 N N . ARG A 1 180 ? 15.574 -4.400 -8.857 1.00 96.50 180 ARG A N 1
ATOM 1429 C CA . ARG A 1 180 ? 16.544 -3.305 -8.656 1.00 96.50 180 ARG A CA 1
ATOM 1430 C C . ARG A 1 180 ? 17.059 -2.727 -9.977 1.00 96.50 180 ARG A C 1
ATOM 1432 O O . ARG A 1 180 ? 18.240 -2.447 -10.134 1.00 96.50 180 ARG A O 1
ATOM 1439 N N . ILE A 1 181 ? 16.140 -2.593 -10.924 1.00 96.25 181 ILE A N 1
ATOM 1440 C CA . ILE A 1 181 ? 16.326 -1.946 -12.225 1.00 96.25 181 ILE A CA 1
ATOM 1441 C C . ILE A 1 181 ? 15.338 -0.773 -12.258 1.00 96.25 181 ILE A C 1
ATOM 1443 O O . ILE A 1 181 ? 14.268 -0.913 -11.646 1.00 96.25 181 ILE A O 1
ATOM 1447 N N . PRO A 1 182 ? 15.673 0.368 -12.896 1.00 97.56 182 PRO A N 1
ATOM 1448 C CA . PRO A 1 182 ? 14.737 1.477 -13.045 1.00 97.56 182 PRO A CA 1
ATOM 1449 C C . PRO A 1 182 ? 13.375 0.996 -13.538 1.00 97.56 182 PRO A C 1
ATOM 1451 O O . PRO A 1 182 ? 13.314 0.125 -14.402 1.00 97.56 182 PRO A O 1
ATOM 1454 N N . LEU A 1 183 ? 12.283 1.537 -12.994 1.00 97.56 183 LEU A N 1
ATOM 1455 C CA . LEU A 1 183 ? 10.945 1.001 -13.277 1.00 97.56 183 LEU A CA 1
ATOM 1456 C C . LEU A 1 183 ? 10.608 0.998 -14.782 1.00 97.56 183 LEU A C 1
ATOM 1458 O O . LEU A 1 183 ? 9.989 0.051 -15.255 1.00 97.56 183 LEU A O 1
ATOM 1462 N N . ALA A 1 184 ? 11.085 1.994 -15.534 1.00 97.38 184 ALA A N 1
ATOM 1463 C CA . ALA A 1 184 ? 10.929 2.071 -16.990 1.00 97.38 184 ALA A CA 1
ATOM 1464 C C . ALA A 1 184 ? 11.641 0.945 -17.768 1.00 97.38 184 ALA A C 1
ATOM 1466 O O . ALA A 1 184 ? 11.248 0.629 -18.885 1.00 97.38 184 ALA A O 1
ATOM 1467 N N . GLU A 1 185 ? 12.682 0.349 -17.186 1.00 97.56 185 GLU A N 1
ATOM 1468 C CA . GLU A 1 185 ? 13.514 -0.706 -17.785 1.00 97.56 185 GLU A CA 1
ATOM 1469 C C . GLU A 1 185 ? 13.281 -2.074 -17.125 1.00 97.56 185 GLU A C 1
ATOM 1471 O O . GLU A 1 185 ? 13.842 -3.093 -17.534 1.00 97.56 185 GLU A O 1
ATOM 1476 N N . ALA A 1 186 ? 12.494 -2.111 -16.049 1.00 96.50 186 ALA A N 1
ATOM 1477 C CA . ALA A 1 186 ? 12.241 -3.322 -15.299 1.00 96.50 186 ALA A CA 1
ATOM 1478 C C . ALA A 1 186 ? 11.540 -4.367 -16.186 1.00 96.50 186 ALA A C 1
ATOM 1480 O O . ALA A 1 186 ? 10.719 -4.011 -17.031 1.00 96.50 186 ALA A O 1
ATOM 1481 N N . PRO A 1 187 ? 11.800 -5.672 -15.974 1.00 96.12 187 PRO A N 1
ATOM 1482 C CA . PRO A 1 187 ? 11.227 -6.744 -16.784 1.00 96.12 187 PRO A CA 1
ATOM 1483 C C . PRO A 1 187 ? 9.761 -7.005 -16.401 1.00 96.12 187 PRO A C 1
ATOM 1485 O O . PRO A 1 187 ? 9.404 -8.102 -15.965 1.00 96.12 187 PRO A O 1
ATOM 1488 N N . ILE A 1 188 ? 8.909 -5.987 -16.518 1.00 96.06 188 ILE A N 1
ATOM 1489 C CA . ILE A 1 188 ? 7.490 -6.057 -16.166 1.00 96.06 188 ILE A CA 1
ATOM 1490 C C . ILE A 1 188 ? 6.703 -6.893 -17.174 1.00 96.06 188 ILE A C 1
ATOM 1492 O O . ILE A 1 188 ? 5.692 -7.468 -16.800 1.00 96.06 188 ILE A O 1
ATOM 1496 N N . ASP A 1 189 ? 7.193 -7.055 -18.404 1.00 95.81 189 ASP A N 1
ATOM 1497 C CA . ASP A 1 189 ? 6.596 -7.930 -19.427 1.00 95.81 189 ASP A CA 1
ATOM 1498 C C . ASP A 1 189 ? 6.927 -9.412 -19.238 1.00 95.81 189 ASP A C 1
ATOM 1500 O O . ASP A 1 189 ? 6.354 -10.274 -19.900 1.00 95.81 189 ASP A O 1
ATOM 1504 N N . HIS A 1 190 ? 7.794 -9.746 -18.280 1.00 91.88 190 HIS A N 1
ATOM 1505 C CA . HIS A 1 190 ? 8.016 -11.137 -17.921 1.00 91.88 190 HIS A CA 1
ATOM 1506 C C . HIS A 1 190 ? 6.790 -11.700 -17.185 1.00 91.88 190 HIS A C 1
ATOM 1508 O O . HIS A 1 190 ? 6.551 -11.378 -16.015 1.00 91.88 190 HIS A O 1
ATOM 1514 N N . VAL A 1 191 ? 6.031 -12.551 -17.875 1.00 88.69 191 VAL A N 1
ATOM 1515 C CA . VAL A 1 191 ? 4.932 -13.343 -17.309 1.00 88.69 191 VAL A CA 1
ATOM 1516 C C . VAL A 1 191 ? 5.517 -14.574 -16.626 1.00 88.69 191 VAL A C 1
ATOM 1518 O O . VAL A 1 191 ? 6.285 -15.333 -17.217 1.00 88.69 191 VAL A O 1
ATOM 1521 N N . THR A 1 192 ? 5.179 -14.760 -15.352 1.00 87.00 192 THR A N 1
ATOM 1522 C CA . THR A 1 192 ? 5.664 -15.915 -14.584 1.00 87.00 192 THR A CA 1
ATOM 1523 C C . THR A 1 192 ? 4.840 -17.164 -14.889 1.00 87.00 192 THR A C 1
ATOM 1525 O O . THR A 1 192 ? 3.663 -17.059 -15.220 1.00 87.00 192 THR A O 1
ATOM 1528 N N . ALA A 1 193 ? 5.412 -18.356 -14.692 1.00 86.81 193 ALA A N 1
ATOM 1529 C CA . ALA A 1 193 ? 4.678 -19.614 -14.870 1.00 86.81 193 ALA A CA 1
ATOM 1530 C C . ALA A 1 193 ? 3.393 -19.686 -14.019 1.00 86.81 193 ALA A C 1
ATOM 1532 O O . ALA A 1 193 ? 2.373 -20.176 -14.484 1.00 86.81 193 ALA A O 1
ATOM 1533 N N . ALA A 1 194 ? 3.428 -19.151 -12.793 1.00 83.56 194 ALA A N 1
ATOM 1534 C CA . ALA A 1 194 ? 2.261 -19.104 -11.911 1.00 83.56 194 ALA A CA 1
ATOM 1535 C C . ALA A 1 194 ? 1.159 -18.169 -12.436 1.00 83.56 194 ALA A C 1
ATOM 1537 O O . ALA A 1 194 ? -0.020 -18.469 -12.305 1.00 83.56 194 ALA A O 1
ATOM 1538 N N . GLU A 1 195 ? 1.546 -17.040 -13.030 1.00 84.25 195 GLU A N 1
ATOM 1539 C CA . GLU A 1 195 ? 0.605 -16.111 -13.655 1.00 84.25 195 GLU A CA 1
ATOM 1540 C C . GLU A 1 195 ? -0.031 -16.725 -14.905 1.00 84.25 195 GLU A C 1
ATOM 1542 O O . GLU A 1 195 ? -1.244 -16.670 -15.065 1.00 84.25 195 GLU A O 1
ATOM 1547 N N . TRP A 1 196 ? 0.775 -17.374 -15.746 1.00 83.38 196 TRP A N 1
ATOM 1548 C CA . TRP A 1 196 ? 0.283 -18.072 -16.930 1.00 83.38 196 TRP A CA 1
ATOM 1549 C C . TRP A 1 196 ? -0.692 -19.201 -16.570 1.00 83.38 196 TRP A C 1
ATOM 1551 O O . TRP A 1 196 ? -1.765 -19.291 -17.156 1.00 83.38 196 TRP A O 1
ATOM 1561 N N . ALA A 1 197 ? -0.369 -20.004 -15.551 1.00 83.06 197 ALA A N 1
ATOM 1562 C CA . ALA A 1 197 ? -1.255 -21.057 -15.059 1.00 83.06 197 ALA A CA 1
ATOM 1563 C C . ALA A 1 197 ? -2.593 -20.509 -14.525 1.00 83.06 197 ALA A C 1
ATOM 1565 O O . ALA A 1 197 ? -3.633 -21.121 -14.749 1.00 83.06 197 ALA A O 1
ATOM 1566 N N . ALA A 1 198 ? -2.584 -19.355 -13.847 1.00 78.44 198 ALA A N 1
ATOM 1567 C CA . ALA A 1 198 ? -3.810 -18.721 -13.361 1.00 78.44 198 ALA A CA 1
ATOM 1568 C C . ALA A 1 198 ? -4.715 -18.250 -14.513 1.00 78.44 198 ALA A C 1
ATOM 1570 O O . ALA A 1 198 ? -5.913 -18.511 -14.484 1.00 78.44 198 ALA A O 1
ATOM 1571 N N . LEU A 1 199 ? -4.138 -17.636 -15.553 1.00 77.25 199 LEU A N 1
ATOM 1572 C CA . LEU A 1 199 ? -4.885 -17.212 -16.745 1.00 77.25 199 LEU A CA 1
ATOM 1573 C C . LEU A 1 199 ? -5.542 -18.397 -17.466 1.00 77.25 199 LEU A C 1
ATOM 1575 O O . LEU A 1 199 ? -6.661 -18.280 -17.949 1.00 77.25 199 LEU A O 1
ATOM 1579 N N . GLN A 1 200 ? -4.871 -19.550 -17.515 1.00 73.19 200 GLN A N 1
ATOM 1580 C CA . GLN A 1 200 ? -5.445 -20.762 -18.105 1.00 73.19 200 GLN A CA 1
ATOM 1581 C C . GLN A 1 200 ? -6.609 -21.333 -17.299 1.00 73.19 200 GLN A C 1
ATOM 1583 O O . GLN A 1 200 ? -7.563 -21.824 -17.889 1.00 73.19 200 GLN A O 1
ATOM 1588 N N . GLN A 1 201 ? -6.544 -21.269 -15.967 1.00 66.25 201 GLN A N 1
ATOM 1589 C CA . GLN A 1 201 ? -7.644 -21.713 -15.110 1.00 66.25 201 GLN A CA 1
ATOM 1590 C C . GLN A 1 201 ? -8.878 -20.813 -15.232 1.00 66.25 201 GLN A C 1
ATOM 1592 O O . GLN A 1 201 ? -9.991 -21.315 -15.161 1.00 66.25 201 GLN A O 1
ATOM 1597 N N . GLU A 1 202 ? -8.701 -19.505 -15.436 1.00 61.84 202 GLU A N 1
ATOM 1598 C CA . GLU A 1 202 ? -9.820 -18.573 -15.662 1.00 61.84 202 GLU A CA 1
ATOM 1599 C C . GLU A 1 202 ? -10.522 -18.798 -17.012 1.00 61.84 202 GLU A C 1
ATOM 1601 O O . GLU A 1 202 ? -11.704 -18.499 -17.140 1.00 61.84 202 GLU A O 1
ATOM 1606 N N . LEU A 1 203 ? -9.817 -19.362 -17.996 1.00 61.59 203 LEU A N 1
ATOM 1607 C CA . LEU A 1 203 ? -10.356 -19.723 -19.312 1.00 61.59 203 LEU A CA 1
ATOM 1608 C C . LEU A 1 203 ? -11.022 -21.116 -19.341 1.00 61.59 203 LEU A C 1
ATOM 1610 O O . LEU A 1 203 ? -11.529 -21.520 -20.383 1.00 61.59 203 LEU A O 1
ATOM 1614 N N . GLY A 1 204 ? -10.981 -21.879 -18.242 1.00 48.09 204 GLY A N 1
ATOM 1615 C CA . GLY A 1 204 ? -11.322 -23.303 -18.223 1.00 48.09 204 GLY A CA 1
ATOM 1616 C C . GLY A 1 204 ? -12.598 -23.638 -17.456 1.00 48.09 204 GLY A C 1
ATOM 1617 O O . GLY A 1 204 ? -12.507 -23.996 -16.288 1.00 48.09 204 GLY A O 1
ATOM 1618 N N . ASP A 1 205 ? -13.741 -23.538 -18.139 1.00 50.94 205 ASP A N 1
ATOM 1619 C CA . ASP A 1 205 ? -14.926 -24.418 -18.027 1.00 50.94 205 ASP A CA 1
ATOM 1620 C C . ASP A 1 205 ? -15.876 -24.179 -19.232 1.00 50.94 205 ASP A C 1
ATOM 1622 O O . ASP A 1 205 ? -17.097 -24.268 -19.118 1.00 50.94 205 ASP A O 1
ATOM 1626 N N . ASP A 1 206 ? -15.333 -23.848 -20.413 1.00 54.28 206 ASP A N 1
ATOM 1627 C CA . ASP A 1 206 ? -16.135 -23.838 -21.640 1.00 54.28 206 ASP A CA 1
ATOM 1628 C C . ASP A 1 206 ? -16.265 -25.280 -22.149 1.00 54.28 206 ASP A C 1
ATOM 1630 O O . ASP A 1 206 ? -15.261 -25.934 -22.445 1.00 54.28 206 ASP A O 1
ATOM 1634 N N . GLU A 1 207 ? -17.504 -25.765 -22.307 1.00 53.44 207 GLU A N 1
ATOM 1635 C CA . GLU A 1 207 ? -17.832 -27.023 -23.010 1.00 53.44 207 GLU A CA 1
ATOM 1636 C C . GLU A 1 207 ? -17.157 -27.100 -24.401 1.00 53.44 207 GLU A C 1
ATOM 1638 O O . GLU A 1 207 ? -16.923 -28.185 -24.938 1.00 53.44 207 GLU A O 1
ATOM 1643 N N . ASP A 1 208 ? -16.774 -25.943 -24.952 1.00 56.38 208 ASP A N 1
ATOM 1644 C CA . ASP A 1 208 ? -16.062 -25.771 -26.215 1.00 56.38 208 ASP A CA 1
ATOM 1645 C C . ASP A 1 208 ? -14.621 -26.325 -26.181 1.00 56.38 208 ASP A C 1
ATOM 1647 O O . ASP A 1 208 ? -14.139 -26.848 -27.181 1.00 56.38 208 ASP A O 1
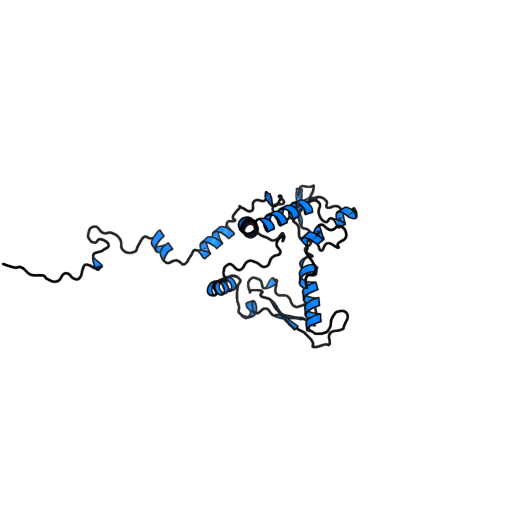ATOM 1651 N N . ALA A 1 209 ? -13.922 -26.309 -25.038 1.00 60.94 209 ALA A N 1
ATOM 1652 C CA . ALA A 1 209 ? -12.529 -26.771 -24.964 1.00 60.94 209 ALA A CA 1
ATOM 1653 C C . ALA A 1 209 ? -12.393 -28.286 -25.200 1.00 60.94 209 ALA A C 1
ATOM 1655 O O . ALA A 1 209 ? -11.495 -28.729 -25.917 1.00 60.94 209 ALA A O 1
ATOM 1656 N N . THR A 1 210 ? -13.307 -29.091 -24.651 1.00 61.12 210 THR A N 1
ATOM 1657 C CA . THR A 1 210 ? -13.336 -30.542 -24.897 1.00 61.12 210 THR A CA 1
ATOM 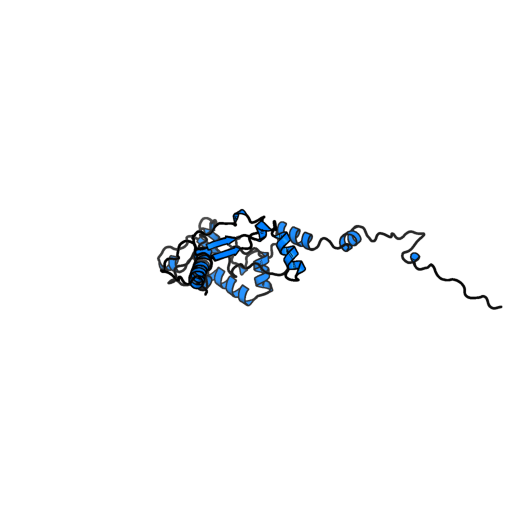1658 C C . THR A 1 210 ? -13.707 -30.846 -26.348 1.00 61.12 210 THR A C 1
ATOM 1660 O O . THR A 1 210 ? -13.081 -31.701 -26.966 1.00 61.12 210 THR A O 1
ATOM 1663 N N . ALA A 1 211 ? -14.655 -30.108 -26.935 1.00 65.62 211 ALA A N 1
ATOM 1664 C CA . ALA A 1 211 ? -15.021 -30.258 -28.344 1.00 65.62 211 ALA A CA 1
ATOM 1665 C C . ALA A 1 211 ? -13.897 -29.830 -29.313 1.00 65.62 211 ALA A C 1
ATOM 1667 O O . ALA A 1 211 ? -13.762 -30.415 -30.390 1.00 65.62 211 ALA A O 1
ATOM 1668 N N . LEU A 1 212 ? -13.083 -28.836 -28.939 1.00 66.88 212 LEU A N 1
ATOM 1669 C CA . LEU A 1 212 ? -11.905 -28.396 -29.693 1.00 66.88 212 LEU A CA 1
ATOM 1670 C C . LEU A 1 212 ? -10.776 -29.438 -29.673 1.00 66.88 212 LEU A C 1
ATOM 1672 O O . LEU A 1 212 ? -10.140 -29.654 -30.705 1.00 66.88 212 LEU A O 1
ATOM 1676 N N . GLU A 1 213 ? -10.539 -30.089 -28.532 1.00 71.81 213 GLU A N 1
ATOM 1677 C CA . GLU A 1 213 ? -9.457 -31.072 -28.362 1.00 71.81 213 GLU A CA 1
ATOM 1678 C C . GLU A 1 213 ? -9.839 -32.478 -28.851 1.00 71.81 213 GLU A C 1
ATOM 1680 O O . GLU A 1 213 ? -9.050 -33.149 -29.518 1.00 71.81 213 GLU A O 1
ATOM 1685 N N . GLU A 1 214 ? -11.054 -32.938 -28.552 1.00 75.50 214 GLU A N 1
ATOM 1686 C CA . GLU A 1 214 ? -11.520 -34.289 -28.899 1.00 75.50 214 GLU A CA 1
ATOM 1687 C C . GLU A 1 214 ? -12.218 -34.338 -30.267 1.00 75.50 214 GLU A C 1
ATOM 1689 O O . GLU A 1 214 ? -12.463 -35.417 -30.817 1.00 75.50 214 GLU A O 1
ATOM 1694 N N . GLY A 1 215 ? -12.495 -33.170 -30.853 1.00 64.31 215 GLY A N 1
ATOM 1695 C CA . GLY A 1 215 ? -13.350 -33.036 -32.022 1.00 64.31 215 GLY A CA 1
ATOM 1696 C C . GLY A 1 215 ? -14.820 -33.261 -31.665 1.00 64.31 215 GLY A C 1
ATOM 1697 O O . GLY A 1 215 ? -15.176 -33.811 -30.626 1.00 64.31 215 GLY A O 1
ATOM 1698 N N . ALA A 1 216 ? -15.726 -32.822 -32.537 1.00 67.62 216 ALA A N 1
ATOM 1699 C CA . ALA A 1 216 ? -17.143 -32.984 -32.248 1.00 67.62 216 ALA A CA 1
ATOM 1700 C C . ALA A 1 216 ? -17.559 -34.470 -32.264 1.00 67.62 216 ALA A C 1
ATOM 1702 O O . ALA A 1 216 ? -17.188 -35.211 -33.174 1.00 67.62 216 ALA A O 1
ATOM 1703 N N . THR A 1 217 ? -18.378 -34.853 -31.282 1.00 64.62 217 THR A N 1
ATOM 1704 C CA . THR A 1 217 ? -18.765 -36.232 -30.921 1.00 64.62 217 THR A CA 1
ATOM 1705 C C . THR A 1 217 ? -19.244 -37.098 -32.087 1.00 64.62 217 THR A C 1
ATOM 1707 O O . THR A 1 217 ? -18.973 -38.298 -32.115 1.00 64.62 217 THR A O 1
ATOM 1710 N N . ASP A 1 218 ? -19.899 -36.498 -33.083 1.00 67.50 218 ASP A N 1
ATOM 1711 C CA . ASP A 1 218 ? -20.374 -37.207 -34.270 1.00 67.50 218 ASP A CA 1
ATOM 1712 C C . ASP A 1 218 ? -19.317 -37.220 -35.385 1.00 67.50 218 ASP A C 1
ATOM 1714 O O . ASP A 1 218 ? -19.136 -36.263 -36.152 1.00 67.50 218 ASP A O 1
ATOM 1718 N N . GLY A 1 219 ? -18.592 -38.333 -35.475 1.00 61.53 219 GLY A N 1
ATOM 1719 C CA . GLY A 1 219 ? -17.607 -38.576 -36.526 1.00 61.53 219 GLY A CA 1
ATOM 1720 C C . GLY A 1 219 ? -18.227 -38.688 -37.925 1.00 61.53 219 GLY A C 1
ATOM 1721 O O . GLY A 1 219 ? -19.367 -39.110 -38.102 1.00 61.53 219 GLY A O 1
ATOM 1722 N N . CYS A 1 220 ? -17.445 -38.341 -38.949 1.00 68.19 220 CYS A N 1
ATOM 1723 C CA . CYS A 1 220 ? -17.795 -38.593 -40.346 1.00 68.19 220 CYS A CA 1
ATOM 1724 C C . CYS A 1 220 ? -17.484 -40.058 -40.679 1.00 68.19 220 CYS A C 1
ATOM 1726 O O . CYS A 1 220 ? -16.322 -40.467 -40.626 1.00 68.19 220 CYS A O 1
ATOM 1728 N N . SER A 1 221 ? -18.504 -40.855 -41.004 1.00 62.50 221 SER A N 1
ATOM 1729 C CA . SER A 1 221 ? -18.313 -42.236 -41.454 1.00 62.50 221 SER A CA 1
ATOM 1730 C C . SER A 1 221 ? -18.581 -42.351 -42.961 1.00 62.50 221 SER A C 1
ATOM 1732 O O . SER A 1 221 ? -19.364 -41.570 -43.500 1.00 62.50 221 SER A O 1
ATOM 1734 N N . PRO A 1 222 ? -18.019 -43.354 -43.661 1.00 67.06 222 PRO A N 1
ATOM 1735 C CA . PRO A 1 222 ? -18.317 -43.590 -45.079 1.00 67.06 222 PRO A CA 1
ATOM 1736 C C . PRO A 1 222 ? -19.798 -43.877 -45.381 1.00 67.06 222 PRO A C 1
ATOM 1738 O O . PRO A 1 222 ? -20.190 -43.883 -46.544 1.00 67.06 222 PRO A O 1
ATOM 1741 N N . TRP A 1 223 ? -20.599 -44.149 -44.347 1.00 64.00 223 TRP A N 1
ATOM 1742 C CA . TRP A 1 223 ? -21.988 -44.593 -44.451 1.00 64.00 223 TRP A CA 1
ATOM 1743 C C . TRP A 1 223 ? -22.987 -43.639 -43.773 1.00 64.00 223 TRP A C 1
ATOM 1745 O O . TRP A 1 223 ? -24.182 -43.909 -43.812 1.00 64.00 223 TRP A O 1
ATOM 1755 N N . ALA A 1 224 ? -22.517 -42.548 -43.153 1.00 58.78 224 ALA A N 1
ATOM 1756 C CA . ALA A 1 224 ? -23.344 -41.522 -42.515 1.00 58.78 224 ALA A CA 1
ATOM 1757 C C . ALA A 1 224 ? -22.561 -40.201 -42.407 1.00 58.78 224 ALA A C 1
ATOM 1759 O O . ALA A 1 224 ? -21.482 -40.163 -41.804 1.00 58.78 224 ALA A O 1
ATOM 1760 N N . CYS A 1 225 ? -23.118 -39.135 -42.990 1.00 59.34 225 CYS A N 1
ATOM 1761 C CA . CYS A 1 225 ? -22.572 -37.776 -42.965 1.00 59.34 225 CYS A CA 1
ATOM 1762 C C . CYS A 1 225 ? -23.359 -36.898 -41.978 1.00 59.34 225 CYS A C 1
ATOM 1764 O O . CYS A 1 225 ? -24.548 -37.125 -41.750 1.00 59.34 225 CYS A O 1
ATOM 1766 N N . ARG A 1 226 ? -22.719 -35.858 -41.422 1.00 58.97 226 ARG A N 1
ATOM 1767 C CA . ARG A 1 226 ? -23.407 -34.849 -40.595 1.00 58.97 226 ARG A CA 1
ATOM 1768 C C . ARG A 1 226 ? -24.512 -34.179 -41.414 1.00 58.97 226 ARG A C 1
ATOM 1770 O O . ARG A 1 226 ? -24.210 -33.396 -42.310 1.00 58.97 226 ARG A O 1
ATOM 1777 N N . GLY A 1 227 ? -25.767 -34.494 -41.107 1.00 55.66 227 GLY A N 1
ATOM 1778 C CA . GLY A 1 227 ? -26.943 -33.897 -41.749 1.00 55.66 227 GLY A CA 1
ATOM 1779 C C . GLY A 1 227 ? -28.122 -34.851 -41.957 1.00 55.66 227 GLY A C 1
ATOM 1780 O O . GLY A 1 227 ? -29.241 -34.379 -42.113 1.00 55.66 227 GLY A O 1
ATOM 1781 N N . ASP A 1 228 ? -27.915 -36.171 -41.900 1.00 54.00 228 ASP A N 1
ATOM 1782 C CA . ASP A 1 228 ? -28.998 -37.135 -42.182 1.00 54.00 228 ASP A CA 1
ATOM 1783 C C . ASP A 1 228 ? -30.019 -37.304 -41.043 1.00 54.00 228 ASP A C 1
ATOM 1785 O O . ASP A 1 228 ? -31.087 -37.874 -41.256 1.00 54.00 228 ASP A O 1
ATOM 1789 N N . ALA A 1 229 ? -29.744 -36.780 -39.844 1.00 52.28 229 ALA A N 1
ATOM 1790 C CA . ALA A 1 229 ? -30.692 -36.845 -38.728 1.00 52.28 229 ALA A CA 1
ATOM 1791 C C . ALA A 1 229 ? -31.954 -35.983 -38.955 1.00 52.28 229 ALA A C 1
ATOM 1793 O O . ALA A 1 229 ? -33.017 -36.334 -38.448 1.00 52.28 229 ALA A O 1
ATOM 1794 N N . ASP A 1 230 ? -31.868 -34.928 -39.778 1.00 48.06 230 ASP A N 1
ATOM 1795 C CA . ASP A 1 230 ? -33.011 -34.075 -40.151 1.00 48.06 230 ASP A CA 1
ATOM 1796 C C . ASP A 1 230 ? -33.704 -34.525 -41.455 1.00 48.06 230 ASP A C 1
ATOM 1798 O O . ASP A 1 230 ? -34.688 -33.924 -41.887 1.00 48.06 230 ASP A O 1
ATOM 1802 N N . ALA A 1 231 ? -33.244 -35.612 -42.090 1.00 46.00 231 ALA A N 1
ATOM 1803 C CA . ALA A 1 231 ? -33.825 -36.135 -43.331 1.00 46.00 231 ALA A CA 1
ATOM 1804 C C . ALA A 1 231 ? -35.048 -37.055 -43.115 1.00 46.00 231 ALA A C 1
ATOM 1806 O O . ALA A 1 231 ? -35.521 -37.699 -44.054 1.00 46.00 231 ALA A O 1
ATOM 1807 N N . LEU A 1 232 ? -35.610 -37.106 -41.904 1.00 47.81 232 LEU A N 1
ATOM 1808 C CA . LEU A 1 232 ? -36.890 -37.762 -41.632 1.00 47.81 232 LEU A CA 1
ATOM 1809 C C . LEU A 1 232 ? -38.039 -36.757 -41.774 1.00 47.81 232 LEU A C 1
ATOM 1811 O O . LEU A 1 232 ? -38.563 -36.265 -40.785 1.00 47.81 232 LEU A O 1
ATOM 1815 N N . THR A 1 233 ? -38.404 -36.431 -43.016 1.00 48.62 233 THR A N 1
ATOM 1816 C CA . THR A 1 233 ? -39.783 -36.128 -43.471 1.00 48.62 233 THR A CA 1
ATOM 1817 C C . THR A 1 233 ? -39.760 -35.673 -44.936 1.00 48.62 233 THR A C 1
ATOM 1819 O O . THR A 1 233 ? -39.859 -34.495 -45.265 1.00 48.62 233 THR A O 1
ATOM 1822 N N . ARG A 1 234 ? -39.677 -36.622 -45.869 1.00 43.69 234 ARG A N 1
ATOM 1823 C CA . ARG A 1 234 ? -40.251 -36.422 -47.208 1.00 43.69 234 ARG A CA 1
ATOM 1824 C C . ARG A 1 234 ? -41.173 -37.586 -47.515 1.00 43.69 234 ARG A C 1
ATOM 1826 O O . ARG A 1 234 ? -40.850 -38.450 -48.324 1.00 43.69 234 ARG A O 1
ATOM 1833 N N . ASP A 1 235 ? -42.319 -37.573 -46.843 1.00 44.03 235 ASP A N 1
ATOM 1834 C CA . ASP A 1 235 ? -43.495 -38.257 -47.357 1.00 44.03 235 ASP A CA 1
ATOM 1835 C C . ASP A 1 235 ? -44.006 -37.495 -48.586 1.00 44.03 235 ASP A C 1
ATOM 1837 O O . ASP A 1 235 ? -44.277 -36.296 -48.545 1.00 44.03 235 ASP A O 1
ATOM 1841 N N . ASP A 1 236 ? -44.041 -38.245 -49.682 1.00 48.09 236 ASP A N 1
ATOM 1842 C CA . ASP A 1 236 ? -45.094 -38.291 -50.690 1.00 48.09 236 ASP A CA 1
ATOM 1843 C C . ASP A 1 236 ? -45.548 -36.983 -51.367 1.00 48.09 236 ASP A C 1
ATOM 1845 O O . ASP A 1 236 ? -46.325 -36.204 -50.826 1.00 48.09 236 ASP A O 1
ATOM 1849 N N . PHE A 1 237 ? -45.167 -36.826 -52.640 1.00 43.00 237 PHE A N 1
ATOM 1850 C CA . PHE A 1 237 ? -46.013 -36.154 -53.631 1.00 43.00 237 PHE A CA 1
ATOM 1851 C C . PHE A 1 237 ? -45.891 -36.846 -54.997 1.00 43.00 237 PHE A C 1
ATOM 1853 O O . PHE A 1 237 ? -45.058 -36.491 -55.828 1.00 43.00 237 PHE A O 1
ATOM 1860 N N . GLY A 1 238 ? -46.763 -37.835 -55.212 1.00 39.22 238 GLY A N 1
ATOM 1861 C CA . GLY A 1 238 ? -47.732 -37.804 -56.314 1.00 39.22 238 GLY A CA 1
ATOM 1862 C C . GLY A 1 238 ? -47.204 -37.962 -57.743 1.00 39.22 238 GLY A C 1
ATOM 1863 O O . GLY A 1 238 ? -46.914 -36.984 -58.429 1.00 39.22 238 GLY A O 1
ATOM 1864 N N . LEU A 1 239 ? -47.236 -39.202 -58.237 1.00 43.47 239 LEU A N 1
ATOM 1865 C CA . LEU A 1 239 ? -47.269 -39.522 -59.667 1.00 43.47 239 LEU A CA 1
ATOM 1866 C C . LEU A 1 239 ? -48.524 -38.922 -60.325 1.00 43.47 239 LEU A C 1
ATOM 1868 O O . LEU A 1 239 ? -49.643 -39.188 -59.885 1.00 43.47 239 LEU A O 1
ATOM 1872 N N . ALA A 1 240 ? -48.340 -38.191 -61.424 1.00 40.00 240 ALA A N 1
ATOM 1873 C CA . ALA A 1 240 ? -49.395 -37.891 -62.385 1.00 40.00 240 ALA A CA 1
ATOM 1874 C C . ALA A 1 240 ? -49.040 -38.527 -63.740 1.00 40.00 240 ALA A C 1
ATOM 1876 O O . ALA A 1 240 ? -48.027 -38.160 -64.330 1.00 40.00 240 ALA A O 1
ATOM 1877 N N . THR A 1 241 ? -49.895 -39.483 -64.133 1.00 44.53 241 THR A N 1
ATOM 1878 C CA . THR A 1 241 ? -50.196 -40.069 -65.466 1.00 44.53 241 THR A CA 1
ATOM 1879 C C . THR A 1 241 ? -49.078 -40.291 -66.475 1.00 44.53 241 THR A C 1
ATOM 1881 O O . THR A 1 241 ? -48.568 -39.289 -67.020 1.00 44.53 241 THR A O 1
#

Secondary structure (DSSP, 8-state):
-----TTHHHH-SSS-------EEEETTS-EEE----HHIIIIIHHHHHHHHHHTT--TTSPPPTT--EEEE----GGGGGG----SSTTEEEE-HHHHTT--HHHHHHHHHTTT-TT------TT-TT--HHHHHHHHHH-HHHHHHHHHHHHHGGG--HHHHHTT---SEEEESSTTSS-TTTS-TT---HHHHHHHHHHTTT-HHHHHHHH--SS--BTTB-TTGGG-----------

pLDDT: mean 84.79, std 15.27, range [39.22, 97.94]

Sequence (241 aa):
MSTGNIRDDALDPHHRFASMPLYILNQDGKAGMTRRQCTGEYKIKPIKKQVRALLGYPYPARIPVGVFVEQWVGISTDEFHRAKDADVKYMRNRHPLIDMGWSRSDCVRYLSSLDLADTPKSSCLGCPFHGNAQWRHIRDTSPEEWADVVEFDAAIRQGNARANASGNRLLGQAFLHRSRIPLAEAPIDHVTAAEWAALQQELGDDEDATALEEGATDGCSPWACRGDADALTRDDFGLAT

Radius of gyration: 28.94 Å; chains: 1; bounding box: 79×63×95 Å